Protein AF-A0A3M8FV20-F1 (afdb_monomer)

Structure (mmCIF, N/CA/C/O backbone):
data_AF-A0A3M8FV20-F1
#
_entry.id   AF-A0A3M8FV20-F1
#
loop_
_atom_site.group_PDB
_atom_site.id
_atom_site.type_symbol
_atom_site.label_atom_id
_atom_site.label_alt_id
_atom_site.label_comp_id
_atom_site.label_asym_id
_atom_site.label_entity_id
_atom_site.label_seq_id
_atom_site.pdbx_PDB_ins_code
_atom_site.Cartn_x
_atom_site.Cartn_y
_atom_site.Cartn_z
_atom_site.occupancy
_atom_site.B_iso_or_equiv
_atom_site.auth_seq_id
_atom_site.auth_comp_id
_atom_site.auth_asym_id
_atom_site.auth_atom_id
_atom_site.pdbx_PDB_model_num
ATOM 1 N N . MET A 1 1 ? 27.220 -17.275 63.909 1.00 46.03 1 MET A N 1
ATOM 2 C CA . MET A 1 1 ? 26.198 -17.567 62.880 1.00 46.03 1 MET A CA 1
ATOM 3 C C . MET A 1 1 ? 25.570 -16.251 62.463 1.00 46.03 1 MET A C 1
ATOM 5 O O . MET A 1 1 ? 24.712 -15.753 63.174 1.00 46.03 1 MET A O 1
ATOM 9 N N . ILE A 1 2 ? 26.050 -15.651 61.377 1.00 37.59 2 ILE A N 1
ATOM 10 C CA . ILE A 1 2 ? 25.480 -14.424 60.805 1.00 37.59 2 ILE A CA 1
ATOM 11 C C . ILE A 1 2 ? 24.769 -14.868 59.528 1.00 37.59 2 ILE A C 1
ATOM 13 O O . ILE A 1 2 ? 25.402 -15.447 58.649 1.00 37.59 2 ILE A O 1
ATOM 17 N N . ARG A 1 3 ? 23.441 -14.720 59.488 1.00 44.56 3 ARG A N 1
ATOM 18 C CA . ARG A 1 3 ? 22.614 -15.083 58.332 1.00 44.56 3 ARG A CA 1
ATOM 19 C C . ARG A 1 3 ? 22.605 -13.907 57.353 1.00 44.56 3 ARG A C 1
ATOM 21 O O . ARG A 1 3 ? 22.057 -12.861 57.682 1.00 44.56 3 ARG A O 1
ATOM 28 N N . SER A 1 4 ? 23.212 -14.085 56.181 1.00 46.28 4 SER A N 1
ATOM 29 C CA . SER A 1 4 ? 23.052 -13.170 55.047 1.00 46.28 4 SER A CA 1
ATOM 30 C C . SER A 1 4 ? 21.618 -13.228 54.535 1.00 46.28 4 SER A C 1
ATOM 32 O O . SER A 1 4 ? 21.108 -14.304 54.225 1.00 46.28 4 SER A O 1
ATOM 34 N N . VAL A 1 5 ? 20.981 -12.064 54.452 1.00 40.91 5 VAL A N 1
ATOM 35 C CA . VAL A 1 5 ? 19.704 -11.867 53.767 1.00 40.91 5 VAL A CA 1
ATOM 36 C C . VAL A 1 5 ? 20.032 -11.420 52.345 1.00 40.91 5 VAL A C 1
ATOM 38 O O . VAL A 1 5 ? 20.584 -10.339 52.153 1.00 40.91 5 VAL A O 1
ATOM 41 N N . SER A 1 6 ? 19.740 -12.267 51.3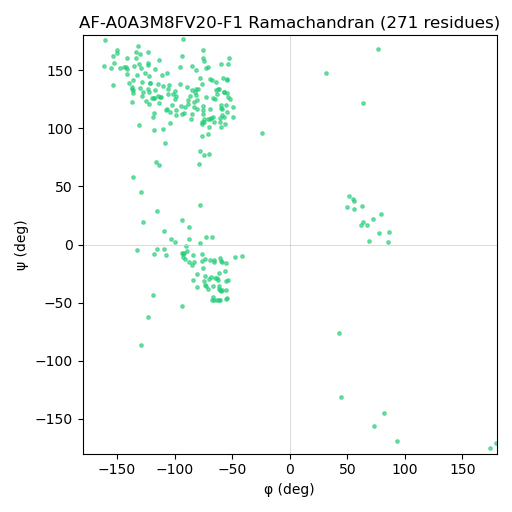61 1.00 45.56 6 SER A N 1
ATOM 42 C CA . SER A 1 6 ? 19.859 -11.918 49.945 1.00 45.56 6 SER A CA 1
ATOM 43 C C . SER A 1 6 ? 18.629 -11.123 49.511 1.00 45.56 6 SER A C 1
ATOM 45 O O . SER A 1 6 ? 17.512 -11.635 49.548 1.00 45.56 6 SER A O 1
ATOM 47 N N . LEU A 1 7 ? 18.849 -9.867 49.118 1.00 35.25 7 LEU A N 1
ATOM 48 C CA . LEU A 1 7 ? 17.864 -9.026 48.444 1.00 35.25 7 LEU A CA 1
ATOM 49 C C . LEU A 1 7 ? 17.639 -9.581 47.029 1.00 35.25 7 LEU A C 1
ATOM 51 O O . LEU A 1 7 ? 18.566 -9.617 46.222 1.00 35.25 7 LEU A O 1
ATOM 55 N N . LEU A 1 8 ? 16.418 -10.029 46.748 1.00 34.88 8 LEU A N 1
ATOM 56 C CA . LEU A 1 8 ? 15.978 -10.437 45.419 1.00 34.88 8 LEU A CA 1
ATOM 57 C C . LEU A 1 8 ? 15.504 -9.176 44.681 1.00 34.88 8 LEU A C 1
ATOM 59 O O . LEU A 1 8 ? 14.480 -8.599 45.040 1.00 34.88 8 LEU A O 1
ATOM 63 N N . ALA A 1 9 ? 16.281 -8.712 43.704 1.00 36.94 9 ALA A N 1
ATOM 64 C CA . ALA A 1 9 ? 15.877 -7.618 42.830 1.00 36.94 9 ALA A CA 1
ATOM 65 C C . ALA A 1 9 ? 14.856 -8.148 41.811 1.00 36.94 9 ALA A C 1
ATOM 67 O O . ALA A 1 9 ? 15.182 -9.014 40.999 1.00 36.94 9 ALA A O 1
ATOM 68 N N . LEU A 1 10 ? 13.621 -7.648 41.877 1.00 35.00 10 LEU A N 1
ATOM 69 C CA . LEU A 1 10 ? 12.620 -7.834 40.830 1.00 35.00 10 LEU A CA 1
ATOM 70 C C . LEU A 1 10 ? 13.056 -6.995 39.620 1.00 35.00 10 LEU A C 1
ATOM 72 O O . LEU A 1 10 ? 13.002 -5.767 39.665 1.00 35.00 10 LEU A O 1
ATOM 76 N N . ALA A 1 11 ? 13.517 -7.650 38.558 1.00 32.22 11 ALA A N 1
ATOM 77 C CA . ALA A 1 11 ? 13.680 -7.014 37.261 1.00 32.22 11 ALA A CA 1
ATOM 78 C C . ALA A 1 11 ? 12.287 -6.874 36.632 1.00 32.22 11 ALA A C 1
ATOM 80 O O . ALA A 1 11 ? 11.684 -7.863 36.223 1.00 32.22 11 ALA A O 1
ATOM 81 N N . MET A 1 12 ? 11.753 -5.653 36.614 1.00 32.25 12 MET A N 1
ATOM 82 C CA . MET A 1 12 ? 10.596 -5.322 35.791 1.00 32.25 12 MET A CA 1
ATOM 83 C C . MET A 1 12 ? 11.069 -5.231 34.339 1.00 32.25 12 MET A C 1
ATOM 85 O O . MET A 1 12 ? 11.787 -4.302 33.977 1.00 32.25 12 MET A O 1
ATOM 89 N N . CYS A 1 13 ? 10.696 -6.213 33.519 1.00 30.23 13 CYS A N 1
ATOM 90 C CA . CYS A 1 13 ? 10.743 -6.082 32.068 1.00 30.23 13 CYS A CA 1
ATOM 91 C C . CYS A 1 13 ? 9.629 -5.116 31.660 1.00 30.23 13 CYS A C 1
ATOM 93 O O . CYS A 1 13 ? 8.478 -5.517 31.525 1.00 30.23 13 CYS A O 1
ATOM 95 N N . ALA A 1 14 ? 9.965 -3.837 31.506 1.00 32.72 14 ALA A N 1
ATOM 96 C CA . ALA A 1 14 ? 9.164 -2.950 30.681 1.00 32.72 14 ALA A CA 1
ATOM 97 C C . ALA A 1 14 ? 9.344 -3.428 29.235 1.00 32.72 14 ALA A C 1
ATOM 99 O O . ALA A 1 14 ? 10.444 -3.326 28.689 1.00 32.72 14 ALA A O 1
ATOM 100 N N . GLY A 1 15 ? 8.302 -4.024 28.654 1.00 29.91 15 GLY A N 1
ATOM 101 C CA . GLY A 1 15 ? 8.229 -4.164 27.206 1.00 29.91 15 GLY A CA 1
ATOM 102 C C . GLY A 1 15 ? 8.272 -2.756 26.633 1.00 29.91 15 GLY A C 1
ATOM 103 O O . GLY A 1 15 ? 7.433 -1.927 26.980 1.00 29.91 15 GLY A O 1
ATOM 104 N N . ALA A 1 16 ? 9.300 -2.446 25.851 1.00 30.55 16 ALA A N 1
ATOM 105 C CA . ALA A 1 16 ? 9.282 -1.234 25.062 1.00 30.55 16 ALA A CA 1
ATOM 106 C C . ALA A 1 16 ? 8.156 -1.415 24.042 1.00 30.55 16 ALA A C 1
ATOM 108 O O . ALA A 1 16 ? 8.308 -2.192 23.104 1.00 30.55 16 ALA A O 1
ATOM 109 N N . ALA A 1 17 ? 7.026 -0.738 24.248 1.00 33.34 17 ALA A N 1
ATOM 110 C CA . ALA A 1 17 ? 6.187 -0.359 23.128 1.00 33.34 17 ALA A CA 1
ATOM 111 C C . ALA A 1 17 ? 7.085 0.525 22.259 1.00 33.34 17 ALA A C 1
ATOM 113 O O . ALA A 1 17 ? 7.407 1.655 22.637 1.00 33.34 17 ALA A O 1
ATOM 114 N N . SER A 1 18 ? 7.631 -0.038 21.183 1.00 31.06 18 SER A N 1
ATOM 115 C CA . SER A 1 18 ? 8.284 0.760 20.158 1.00 31.06 18 SER A CA 1
ATOM 116 C C . SER A 1 18 ? 7.220 1.722 19.661 1.00 31.06 18 SER A C 1
ATOM 118 O O . SER A 1 18 ? 6.238 1.276 19.075 1.00 31.06 18 SER A O 1
ATOM 120 N N . SER A 1 19 ? 7.365 3.019 19.946 1.00 31.89 19 SER A N 1
ATOM 121 C CA . SER A 1 19 ? 6.552 4.015 19.261 1.00 31.89 19 SER A CA 1
ATOM 122 C C . SER A 1 19 ? 6.830 3.814 17.780 1.00 31.89 19 SER A C 1
ATOM 124 O O . SER A 1 19 ? 7.968 4.026 17.351 1.00 31.89 19 SER A O 1
ATOM 126 N N . GLN A 1 20 ? 5.838 3.311 17.049 1.00 37.81 20 GLN A N 1
ATOM 127 C CA . GLN A 1 20 ? 5.916 3.144 15.610 1.00 37.81 20 GLN A CA 1
ATOM 128 C C . GLN A 1 20 ? 6.290 4.515 15.060 1.00 37.81 20 GLN A C 1
ATOM 130 O O . GLN A 1 20 ? 5.622 5.519 15.318 1.00 37.81 20 GLN A O 1
ATOM 135 N N . GLN A 1 21 ? 7.484 4.584 14.484 1.00 35.03 21 GLN A N 1
ATOM 136 C CA . GLN A 1 21 ? 8.036 5.823 13.982 1.00 35.03 21 GLN A CA 1
ATOM 137 C C . GLN A 1 21 ? 7.197 6.160 12.757 1.00 35.03 21 GLN A C 1
ATOM 139 O O . GLN A 1 21 ? 7.319 5.516 11.721 1.00 35.03 21 GLN A O 1
ATOM 144 N N . VAL A 1 22 ? 6.267 7.090 12.963 1.00 34.78 22 VAL A N 1
ATOM 145 C CA . VAL A 1 22 ? 5.332 7.616 11.974 1.00 34.78 22 VAL A CA 1
ATOM 146 C C . VAL A 1 22 ? 6.147 8.000 10.743 1.00 34.78 22 VAL A C 1
ATOM 148 O O . VAL A 1 22 ? 6.928 8.954 10.796 1.00 34.78 22 VAL A O 1
ATOM 151 N N . LEU A 1 23 ? 6.001 7.238 9.652 1.00 36.47 23 LEU A N 1
ATOM 152 C CA . LEU A 1 23 ? 6.362 7.734 8.327 1.00 36.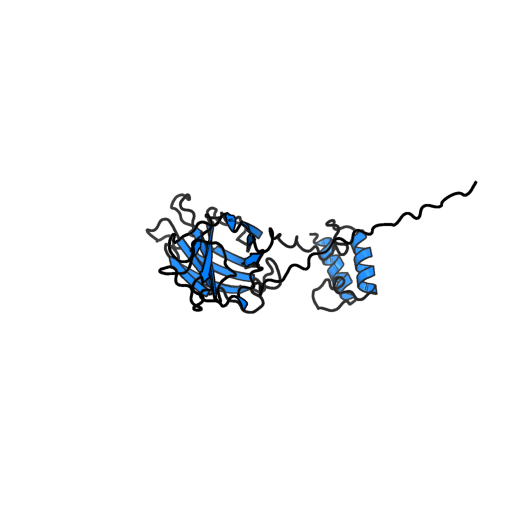47 23 LEU A CA 1
ATOM 153 C C . LEU A 1 23 ? 5.624 9.057 8.120 1.00 36.47 23 LEU A C 1
ATOM 155 O O . LEU A 1 23 ? 4.583 9.274 8.740 1.00 36.47 23 LEU A O 1
ATOM 159 N N . PRO A 1 24 ? 6.101 9.965 7.264 1.00 40.69 24 PRO A N 1
ATOM 160 C CA . PRO A 1 24 ? 5.391 11.190 6.975 1.00 40.69 24 PRO A CA 1
ATOM 161 C C . PRO A 1 24 ? 4.210 10.834 6.065 1.00 40.69 24 PRO A C 1
ATOM 163 O O . PRO A 1 24 ? 4.237 11.096 4.870 1.00 40.69 24 PRO A O 1
ATOM 166 N N . ALA A 1 25 ? 3.190 10.269 6.711 1.00 43.75 25 ALA A N 1
ATOM 167 C CA . ALA A 1 25 ? 1.837 9.985 6.290 1.00 43.75 25 ALA A CA 1
ATOM 168 C C . ALA A 1 25 ? 1.747 8.973 5.120 1.00 43.75 25 ALA A C 1
ATOM 170 O O . ALA A 1 25 ? 2.301 9.177 4.045 1.00 43.75 25 ALA A O 1
ATOM 171 N N . ASP A 1 26 ? 1.053 7.841 5.262 1.00 54.00 26 ASP A N 1
ATOM 172 C CA . ASP A 1 26 ? -0.416 7.770 5.385 1.00 54.00 26 ASP A CA 1
ATOM 173 C C . ASP A 1 26 ? -1.110 8.903 4.605 1.00 54.00 26 ASP A C 1
ATOM 175 O O . ASP A 1 26 ? -0.603 10.007 4.429 1.00 54.00 26 ASP A O 1
ATOM 179 N N . PHE A 1 27 ? -2.291 8.697 4.055 1.00 49.97 27 PHE A N 1
ATOM 180 C CA . PHE A 1 27 ? -2.903 9.723 3.196 1.00 49.97 27 PHE A CA 1
ATOM 181 C C . PHE A 1 27 ? -3.326 11.012 3.951 1.00 49.97 27 PHE A C 1
ATOM 183 O O . PHE A 1 27 ? -3.890 11.933 3.350 1.00 49.97 27 PHE A O 1
ATOM 190 N N . GLU A 1 28 ? -2.970 11.113 5.236 1.00 50.84 28 GLU A N 1
ATOM 191 C CA . GLU A 1 28 ? -3.366 12.105 6.234 1.00 50.84 28 GLU A CA 1
ATOM 192 C C . GLU A 1 28 ? -2.733 13.493 6.077 1.00 50.84 28 GLU A C 1
ATOM 194 O O . GLU A 1 28 ? -3.399 14.506 6.297 1.00 50.84 28 GLU A O 1
ATOM 199 N N . ASN A 1 29 ? -1.476 13.607 5.624 1.00 55.22 29 ASN A N 1
ATOM 200 C CA . ASN A 1 29 ? -0.807 14.919 5.499 1.00 55.22 29 ASN A CA 1
ATOM 201 C C . ASN A 1 29 ? -0.938 15.570 4.109 1.00 55.22 29 ASN A C 1
ATOM 203 O O . ASN A 1 29 ? -0.187 16.488 3.776 1.00 55.22 29 ASN A O 1
ATOM 207 N N . ASN A 1 30 ? -1.933 15.168 3.310 1.00 51.78 30 ASN A N 1
ATOM 208 C CA . ASN A 1 30 ? -2.140 15.598 1.916 1.00 51.78 30 ASN A CA 1
ATOM 209 C C . ASN A 1 30 ? -1.065 15.132 0.919 1.00 51.78 30 ASN A C 1
ATOM 211 O O . ASN A 1 30 ? -1.005 15.677 -0.190 1.00 51.78 30 ASN A O 1
ATOM 215 N N . THR A 1 31 ? -0.246 14.136 1.260 1.00 61.25 31 THR A N 1
ATOM 216 C CA . THR A 1 31 ? 0.578 13.449 0.260 1.00 61.25 31 THR A CA 1
ATOM 217 C C . THR A 1 31 ? -0.372 12.690 -0.664 1.00 61.25 31 THR A C 1
ATOM 219 O O . THR A 1 31 ? -1.071 11.766 -0.251 1.00 61.25 31 THR A O 1
ATOM 222 N N . LYS A 1 32 ? -0.492 13.152 -1.910 1.00 68.00 32 LYS A N 1
ATOM 223 C CA . LYS A 1 32 ? -1.397 12.564 -2.900 1.00 68.00 32 LYS A CA 1
ATOM 224 C C . LYS A 1 32 ? -0.605 11.639 -3.799 1.00 68.00 32 LYS A C 1
ATOM 226 O O . LYS A 1 32 ? 0.368 12.071 -4.404 1.00 68.00 32 LYS A O 1
ATOM 231 N N . LEU A 1 33 ? -1.069 10.400 -3.941 1.00 82.00 33 LEU A N 1
ATOM 232 C CA . LEU A 1 33 ? -0.635 9.563 -5.051 1.00 82.00 33 LEU A CA 1
ATOM 233 C C . LEU A 1 33 ? -1.220 10.132 -6.341 1.00 82.00 33 LEU A C 1
ATOM 235 O O . LEU A 1 33 ? -2.428 10.037 -6.594 1.00 82.00 33 LEU A O 1
ATOM 239 N N . ASP A 1 34 ? -0.364 10.727 -7.154 1.00 85.50 34 ASP A N 1
ATOM 240 C CA . ASP A 1 34 ? -0.755 11.249 -8.444 1.00 85.50 34 ASP A CA 1
ATOM 241 C C . ASP A 1 34 ? -1.009 10.118 -9.436 1.00 85.50 34 ASP A C 1
ATOM 243 O O . ASP A 1 34 ? -0.471 9.009 -9.370 1.00 85.50 34 ASP A O 1
ATOM 247 N N . ARG A 1 35 ? -1.884 10.415 -10.392 1.00 90.44 35 ARG A N 1
ATOM 248 C CA . ARG A 1 35 ? -2.160 9.527 -11.514 1.00 90.44 35 ARG A CA 1
ATOM 249 C C . ARG A 1 35 ? -0.994 9.613 -12.488 1.00 90.44 35 ARG A C 1
ATOM 251 O O . ARG A 1 35 ? -0.836 10.640 -13.144 1.00 90.44 35 ARG A O 1
ATOM 258 N N . LEU A 1 36 ? -0.235 8.532 -12.625 1.00 89.88 36 LEU A N 1
ATOM 259 C CA . LEU A 1 36 ? 0.939 8.515 -13.495 1.00 89.88 36 LEU A CA 1
ATOM 260 C C . LEU A 1 36 ? 0.588 7.998 -14.889 1.00 89.88 36 LEU A C 1
ATOM 262 O O . LEU A 1 36 ? 0.829 8.672 -15.889 1.00 89.88 36 LEU A O 1
ATOM 266 N N . PHE A 1 37 ? -0.036 6.822 -14.972 1.00 94.19 37 PHE A N 1
ATOM 267 C CA . PHE A 1 37 ? -0.376 6.220 -16.260 1.00 94.19 37 PHE A CA 1
ATOM 268 C C . PHE A 1 37 ? -1.574 5.273 -16.187 1.00 94.19 37 PHE A C 1
ATOM 270 O O . PHE A 1 37 ? -1.959 4.777 -15.132 1.00 94.19 37 PHE A O 1
ATOM 277 N N . ALA A 1 38 ? -2.148 5.001 -17.356 1.00 92.94 38 ALA A N 1
ATOM 278 C CA . ALA A 1 38 ? -2.983 3.835 -17.598 1.00 92.94 38 ALA A CA 1
ATOM 279 C C . ALA A 1 38 ? -2.657 3.281 -18.978 1.00 92.94 38 ALA A C 1
ATOM 281 O O . ALA A 1 38 ? -2.494 4.041 -19.938 1.00 92.94 38 ALA A O 1
ATOM 282 N N . PHE A 1 39 ? -2.583 1.962 -19.080 1.00 89.81 39 PHE A N 1
ATOM 283 C CA . PHE A 1 39 ? -2.313 1.276 -20.330 1.00 89.81 39 PHE A CA 1
ATOM 284 C C . PHE A 1 39 ? -3.156 0.003 -20.431 1.00 89.81 39 PHE A C 1
ATOM 286 O O . PHE A 1 39 ? -3.689 -0.519 -19.450 1.00 89.81 39 PHE A O 1
ATOM 293 N N . GLY A 1 40 ? -3.316 -0.496 -21.654 1.00 87.12 40 GLY A N 1
ATOM 294 C CA . GLY A 1 40 ? -4.098 -1.699 -21.885 1.00 87.12 40 GLY A CA 1
ATOM 295 C C . GLY A 1 40 ? -5.596 -1.434 -21.959 1.00 87.12 40 GLY A C 1
ATOM 296 O O . GLY A 1 40 ? -6.053 -0.414 -22.478 1.00 87.12 40 GLY A O 1
ATOM 297 N N . GLY A 1 41 ? -6.373 -2.387 -21.457 1.00 85.88 41 GLY A N 1
ATOM 298 C CA . GLY A 1 41 ? -7.829 -2.333 -21.413 1.00 85.88 41 GLY A CA 1
ATOM 299 C C . GLY A 1 41 ? -8.408 -1.461 -20.308 1.00 85.88 41 GLY A C 1
ATOM 300 O O . GLY A 1 41 ? -9.470 -1.790 -19.808 1.00 85.88 41 GLY A O 1
ATOM 301 N N . VAL A 1 42 ? -7.780 -0.354 -19.917 1.00 91.19 42 VAL A N 1
ATOM 302 C CA . VAL A 1 42 ? -8.361 0.584 -18.940 1.00 91.19 42 VAL A CA 1
ATOM 303 C C . VAL A 1 42 ? -9.171 1.653 -19.678 1.00 91.19 42 VAL A C 1
ATOM 305 O O . VAL A 1 42 ? -8.619 2.411 -20.472 1.00 91.19 42 VAL A O 1
ATOM 308 N N . THR A 1 43 ? -10.484 1.745 -19.435 1.00 92.12 43 THR A N 1
ATOM 309 C CA . THR A 1 43 ? -11.320 2.819 -20.013 1.00 92.12 43 THR A CA 1
ATOM 310 C C . THR A 1 43 ? -11.201 4.121 -19.238 1.00 92.12 43 THR A C 1
ATOM 312 O O . THR A 1 43 ? -11.250 5.203 -19.821 1.00 92.12 43 THR A O 1
ATOM 315 N N . SER A 1 44 ? -11.083 4.026 -17.916 1.00 93.25 44 SER A N 1
ATOM 316 C CA . SER A 1 44 ? -10.883 5.168 -17.030 1.00 93.25 44 SER A CA 1
ATOM 317 C C . SER A 1 44 ? -10.332 4.695 -15.697 1.00 93.25 44 SER A C 1
ATOM 319 O O . SER A 1 44 ? -10.636 3.588 -15.267 1.00 93.25 44 SER A O 1
ATOM 321 N N . PHE A 1 45 ? -9.603 5.563 -15.011 1.00 94.44 45 PHE A N 1
ATOM 322 C CA . PHE A 1 45 ? -9.311 5.383 -13.598 1.00 94.44 45 PHE A CA 1
ATOM 323 C C . PHE A 1 45 ? -9.354 6.732 -12.889 1.00 94.44 45 PHE A C 1
ATOM 325 O O . PHE A 1 45 ? -9.053 7.764 -13.503 1.00 94.44 45 PHE A O 1
ATOM 332 N N . GLN A 1 46 ? -9.790 6.731 -11.638 1.00 94.44 46 GLN A N 1
ATOM 333 C CA . GLN A 1 46 ? -9.949 7.918 -10.808 1.00 94.44 46 GLN A CA 1
ATOM 334 C C . GLN A 1 46 ? -9.386 7.646 -9.424 1.00 94.44 46 GLN A C 1
ATOM 336 O O . GLN A 1 46 ? -9.333 6.502 -8.981 1.00 94.44 46 GLN A O 1
ATOM 341 N N . THR A 1 47 ? -8.969 8.716 -8.761 1.00 91.81 47 THR A N 1
ATOM 342 C CA . THR A 1 47 ? -8.476 8.655 -7.396 1.00 91.81 47 THR A CA 1
ATOM 343 C C . THR A 1 47 ? -9.119 9.739 -6.548 1.00 91.81 47 THR A C 1
ATOM 345 O O . THR A 1 47 ? -9.429 10.826 -7.050 1.00 91.81 47 THR A O 1
ATOM 348 N N . ALA A 1 48 ? -9.347 9.442 -5.272 1.00 91.25 48 ALA A N 1
ATOM 349 C CA . ALA A 1 48 ? -9.909 10.381 -4.311 1.00 91.25 48 ALA A CA 1
ATOM 350 C C . ALA A 1 48 ? -9.501 10.013 -2.881 1.00 91.25 48 ALA A C 1
ATOM 352 O O . ALA A 1 48 ? -9.322 8.841 -2.569 1.00 91.25 48 ALA A O 1
ATOM 353 N N . HIS A 1 49 ? -9.427 11.005 -1.992 1.00 88.88 49 HIS A N 1
ATOM 354 C CA . HIS A 1 49 ? -9.413 10.722 -0.557 1.00 88.88 49 HIS A CA 1
ATOM 355 C C . HIS A 1 49 ? -10.768 10.149 -0.135 1.00 88.88 49 HIS A C 1
ATOM 357 O O . HIS A 1 49 ? -11.818 10.601 -0.603 1.00 88.88 49 HIS A O 1
ATOM 363 N N . SER A 1 50 ? -10.733 9.183 0.772 1.00 86.00 50 SER A N 1
ATOM 364 C CA . SER A 1 50 ? -11.888 8.487 1.310 1.00 86.00 50 SER A CA 1
ATOM 365 C C . SER A 1 50 ? -11.840 8.534 2.836 1.00 86.00 50 SER A C 1
ATOM 367 O O . SER A 1 50 ? -10.831 8.152 3.415 1.00 86.00 50 SER A O 1
ATOM 369 N N . PRO A 1 51 ? -12.935 8.906 3.522 1.00 82.12 51 PRO A N 1
ATOM 370 C CA . PRO A 1 51 ? -13.008 8.842 4.984 1.00 82.12 51 PRO A CA 1
ATOM 371 C C . PRO A 1 51 ? -13.131 7.400 5.505 1.00 82.12 51 PRO A C 1
ATOM 373 O O . PRO A 1 51 ? -13.430 7.180 6.674 1.00 82.12 51 PRO A O 1
ATOM 376 N N . ARG A 1 52 ? -13.029 6.400 4.623 1.00 82.56 52 ARG A N 1
ATOM 377 C CA . ARG A 1 52 ? -13.042 4.997 5.014 1.00 82.56 52 ARG A CA 1
ATOM 378 C C . ARG A 1 52 ? -11.714 4.664 5.677 1.00 82.56 52 ARG A C 1
ATOM 380 O O . ARG A 1 52 ? -10.681 4.840 5.045 1.00 82.56 52 ARG A O 1
ATOM 387 N N . LEU A 1 53 ? -11.780 4.108 6.875 1.00 80.75 53 LEU A N 1
ATOM 388 C CA . LEU A 1 53 ? -10.619 3.624 7.605 1.00 80.75 53 LEU A CA 1
ATOM 389 C C . LEU A 1 53 ? -10.237 2.233 7.078 1.00 80.75 53 LEU A C 1
ATOM 391 O O . LEU A 1 53 ? -11.097 1.350 6.977 1.00 80.75 53 LEU A O 1
ATOM 395 N N . VAL A 1 54 ? -8.986 2.080 6.650 1.00 82.94 54 VAL A N 1
ATOM 396 C CA . VAL A 1 54 ? -8.423 0.821 6.131 1.00 82.94 54 VAL A CA 1
ATOM 397 C C . VAL A 1 54 ? -7.262 0.378 7.007 1.00 82.94 54 VAL A C 1
ATOM 399 O O . VAL A 1 54 ? -7.189 -0.801 7.344 1.00 82.94 54 VAL A O 1
ATOM 402 N N . TYR A 1 55 ? -6.403 1.321 7.388 1.00 81.88 55 TYR A N 1
ATOM 403 C CA . TYR A 1 55 ? -5.355 1.138 8.376 1.00 81.88 55 TYR A CA 1
ATOM 404 C C . TYR A 1 55 ? -5.519 2.174 9.499 1.00 81.88 55 TYR A C 1
ATOM 406 O O . TYR A 1 55 ? -5.847 1.792 10.620 1.00 81.88 55 TYR A O 1
ATOM 414 N N . GLU A 1 56 ? -5.423 3.470 9.188 1.00 75.62 56 GLU A N 1
ATOM 415 C CA . GLU A 1 56 ? -5.589 4.578 10.145 1.00 75.62 56 GLU A CA 1
ATOM 416 C C . GLU A 1 56 ? -6.350 5.746 9.493 1.00 75.62 56 GLU A C 1
ATOM 418 O O . GLU A 1 56 ? -6.313 5.892 8.285 1.00 75.62 56 GLU A O 1
ATOM 423 N N . GLU A 1 57 ? -7.091 6.537 10.283 1.00 74.44 57 GLU A N 1
ATOM 424 C CA . GLU A 1 57 ? -7.782 7.795 9.907 1.00 74.44 57 GLU A CA 1
ATOM 425 C C . GLU A 1 57 ? -8.548 7.829 8.551 1.00 74.44 57 GLU A C 1
ATOM 427 O O . GLU A 1 57 ? -9.789 7.786 8.551 1.00 74.44 57 GLU A O 1
ATOM 432 N N . THR A 1 58 ? -7.864 7.936 7.405 1.00 78.50 58 THR A N 1
ATOM 433 C CA . THR A 1 58 ? -8.419 7.986 6.044 1.00 78.50 58 THR A CA 1
ATOM 434 C C . THR A 1 58 ? -7.693 7.055 5.066 1.00 78.50 58 THR A C 1
ATOM 436 O O . THR A 1 58 ? -6.558 6.654 5.245 1.00 78.50 58 THR A O 1
ATOM 439 N N . SER A 1 59 ? -8.349 6.724 3.954 1.00 88.44 59 SER A N 1
ATOM 440 C CA . SER A 1 59 ? -7.745 5.920 2.885 1.00 88.44 59 SER A CA 1
ATOM 441 C C . SER A 1 59 ? -7.780 6.633 1.543 1.00 88.44 59 SER A C 1
ATOM 443 O O . SER A 1 59 ? -8.524 7.592 1.312 1.00 88.44 59 SER A O 1
ATOM 445 N N . TYR A 1 60 ? -7.005 6.118 0.599 1.00 90.75 60 TYR A N 1
ATOM 446 C CA . TYR A 1 60 ? -7.023 6.545 -0.788 1.00 90.75 60 TYR A CA 1
ATOM 447 C C . TYR A 1 60 ? -7.853 5.597 -1.640 1.00 90.75 60 TYR A C 1
ATOM 449 O O . TYR A 1 60 ? -7.518 4.428 -1.822 1.00 90.75 60 TYR A O 1
ATOM 457 N N . GLN A 1 61 ? -8.950 6.103 -2.188 1.00 94.25 61 GLN A N 1
ATOM 458 C CA . GLN A 1 61 ? -9.796 5.356 -3.103 1.00 94.25 61 GLN A CA 1
ATOM 459 C C . GLN A 1 61 ? -9.211 5.397 -4.517 1.00 94.25 61 GLN A C 1
ATOM 461 O O . GLN A 1 61 ? -8.959 6.472 -5.063 1.00 94.25 61 GLN A O 1
ATOM 466 N N . LEU A 1 62 ? -9.063 4.222 -5.127 1.00 95.81 62 LEU A N 1
ATOM 467 C CA . LEU A 1 62 ? -8.714 4.022 -6.530 1.00 95.81 62 LEU A CA 1
ATOM 468 C C . LEU A 1 62 ? -9.862 3.295 -7.234 1.00 95.81 62 LEU A C 1
ATOM 470 O O . LEU A 1 62 ? -10.107 2.115 -6.990 1.00 95.81 62 LEU A O 1
ATOM 474 N N . ASP A 1 63 ? -10.525 3.987 -8.156 1.00 96.25 63 ASP A N 1
ATOM 475 C CA . ASP A 1 63 ? -11.539 3.404 -9.031 1.00 96.25 63 ASP A CA 1
ATOM 476 C C . ASP A 1 63 ? -10.933 3.100 -10.399 1.00 96.25 63 ASP A C 1
ATOM 478 O O . ASP A 1 63 ? -10.416 3.997 -11.067 1.00 96.25 63 ASP A O 1
ATOM 482 N N . ILE A 1 64 ? -11.039 1.854 -10.856 1.00 95.44 64 ILE A N 1
ATOM 483 C CA . ILE A 1 64 ? -10.538 1.397 -12.153 1.00 95.44 64 ILE A CA 1
ATOM 484 C C . ILE A 1 64 ? -11.703 0.823 -12.949 1.00 95.44 64 ILE A C 1
ATOM 486 O O . ILE A 1 64 ? -12.335 -0.150 -12.545 1.00 95.44 64 ILE A O 1
ATOM 490 N N . ALA A 1 65 ? -11.974 1.396 -14.116 1.00 93.50 65 ALA A N 1
ATOM 491 C CA . ALA A 1 65 ? -12.905 0.832 -15.079 1.00 93.50 65 ALA A CA 1
ATOM 492 C C . ALA A 1 65 ? -12.121 0.152 -16.201 1.00 93.50 65 ALA A C 1
ATOM 494 O O . ALA A 1 65 ? -11.346 0.795 -16.918 1.00 93.50 65 ALA A O 1
ATOM 495 N N . PHE A 1 66 ? -12.353 -1.147 -16.362 1.00 88.75 66 PHE A N 1
ATOM 496 C CA . PHE A 1 66 ? -11.756 -1.944 -17.421 1.00 88.75 66 PHE A CA 1
ATOM 497 C C . PHE A 1 66 ? -12.691 -2.070 -18.633 1.00 88.75 66 PHE A C 1
ATOM 499 O O . PHE A 1 66 ? -13.916 -2.012 -18.531 1.00 88.75 66 PHE A O 1
ATOM 506 N N . SER A 1 67 ? -12.093 -2.260 -19.802 1.00 84.62 67 SER A N 1
ATOM 507 C CA . SER A 1 67 ? -12.733 -2.443 -21.095 1.00 84.62 67 SER A CA 1
ATOM 508 C C . SER A 1 67 ? -12.763 -3.917 -21.449 1.00 84.62 67 SER A C 1
ATOM 510 O O . SER A 1 67 ? -11.735 -4.588 -21.471 1.00 84.62 67 SER A O 1
ATOM 512 N N . SER A 1 68 ? -13.925 -4.406 -21.867 1.00 78.75 68 SER A N 1
ATOM 513 C CA . SER A 1 68 ? -14.025 -5.703 -22.540 1.00 78.75 68 SER A CA 1
ATOM 514 C C . SER A 1 68 ? -13.563 -5.667 -24.003 1.00 78.75 68 SER A C 1
ATOM 516 O O . SER A 1 68 ? -13.473 -6.717 -24.633 1.00 78.75 68 SER A O 1
ATOM 518 N N . ALA A 1 69 ? -13.287 -4.479 -24.558 1.00 75.44 69 ALA A N 1
ATOM 519 C CA . ALA A 1 69 ? -13.029 -4.272 -25.983 1.00 75.44 69 ALA A CA 1
ATOM 520 C C . ALA A 1 69 ? -11.542 -4.089 -26.346 1.00 75.44 69 ALA A C 1
ATOM 522 O O . ALA A 1 69 ? -11.237 -3.800 -27.504 1.00 75.44 69 ALA A O 1
ATOM 523 N N . SER A 1 70 ? -10.607 -4.218 -25.398 1.00 72.38 70 SER A N 1
ATOM 524 C CA . SER A 1 70 ? -9.181 -4.089 -25.712 1.00 72.38 70 SER A CA 1
ATOM 525 C C . SER A 1 70 ? -8.639 -5.335 -26.403 1.00 72.38 70 SER A C 1
ATOM 527 O O . SER A 1 70 ? -8.890 -6.457 -25.979 1.00 72.38 70 SER A O 1
ATOM 529 N N . SER A 1 71 ? -7.813 -5.138 -27.431 1.00 79.25 71 SER A N 1
ATOM 530 C CA . SER A 1 71 ? -7.037 -6.219 -28.055 1.00 79.25 71 SER A CA 1
ATOM 531 C C . SER A 1 71 ? -5.795 -6.621 -27.246 1.00 79.25 71 SER A C 1
ATOM 533 O O . SER A 1 71 ? -5.010 -7.444 -27.709 1.00 79.25 71 SER A O 1
ATOM 535 N N . LEU A 1 72 ? -5.568 -5.986 -26.094 1.00 78.88 72 LEU A N 1
ATOM 536 C CA . LEU A 1 72 ? -4.441 -6.247 -25.204 1.00 78.88 72 LEU A CA 1
ATOM 537 C C . LEU A 1 72 ? -4.868 -7.233 -24.114 1.00 78.88 72 LEU A C 1
ATOM 539 O O . LEU A 1 72 ? -5.958 -7.107 -23.560 1.00 78.88 72 LEU A O 1
ATOM 543 N N . ASN A 1 73 ? -3.986 -8.189 -23.819 1.00 80.56 73 ASN A N 1
ATOM 544 C CA . ASN A 1 73 ? -4.200 -9.259 -22.835 1.00 80.56 73 ASN A CA 1
ATOM 545 C C . ASN A 1 73 ? -3.789 -8.847 -21.412 1.00 80.56 73 ASN A C 1
ATOM 547 O O . ASN A 1 73 ? -3.552 -9.70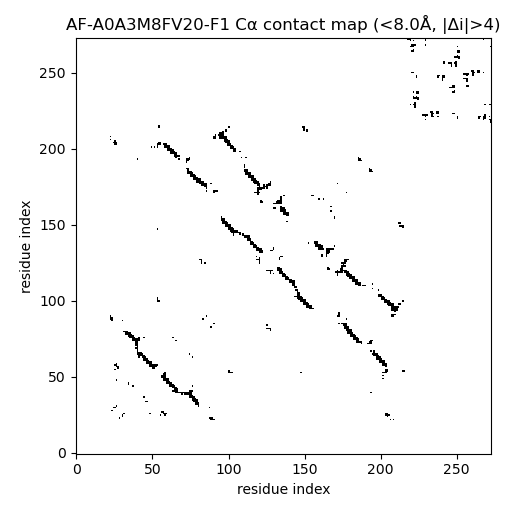7 -20.575 1.00 80.56 73 ASN A O 1
ATOM 551 N N . PHE A 1 74 ? -3.601 -7.554 -21.165 1.00 82.69 74 PHE A N 1
ATOM 552 C CA . PHE A 1 74 ? -3.347 -7.019 -19.838 1.00 82.69 74 PHE A CA 1
ATOM 553 C C . PHE A 1 74 ? -3.829 -5.571 -19.769 1.00 82.69 74 PHE A C 1
ATOM 555 O O . PHE A 1 74 ? -3.958 -4.883 -20.790 1.00 82.69 74 PHE A O 1
ATOM 562 N N . SER A 1 75 ? -4.116 -5.125 -18.556 1.00 89.31 75 SER A N 1
ATOM 563 C CA . SER A 1 75 ? -4.515 -3.762 -18.228 1.00 89.31 75 SER A CA 1
ATOM 564 C C . SER A 1 75 ? -3.774 -3.346 -16.975 1.00 89.31 75 SER A C 1
ATOM 566 O O . SER A 1 75 ? -3.710 -4.139 -16.039 1.00 89.31 75 SER A O 1
ATOM 568 N N . ASN A 1 76 ? -3.232 -2.134 -16.948 1.00 92.69 76 ASN A N 1
ATOM 569 C CA . ASN A 1 76 ? -2.591 -1.618 -15.751 1.00 92.69 76 ASN A CA 1
ATOM 570 C C . ASN A 1 76 ? -2.847 -0.124 -15.549 1.00 92.69 76 ASN A C 1
ATOM 572 O O . ASN A 1 76 ? -3.100 0.636 -16.490 1.00 92.69 76 ASN A O 1
ATOM 576 N N . VAL A 1 77 ? -2.801 0.278 -14.288 1.00 95.88 77 VAL A N 1
ATOM 577 C CA . VAL A 1 77 ? -2.820 1.673 -13.857 1.00 95.88 77 VAL A CA 1
ATOM 578 C C . VAL A 1 77 ? -1.652 1.897 -12.914 1.00 95.88 77 VAL A C 1
ATOM 580 O O . VAL A 1 77 ? -1.354 1.036 -12.091 1.00 95.88 77 VAL A O 1
ATOM 583 N N . GLY A 1 78 ? -0.999 3.043 -13.057 1.00 95.69 78 GLY A N 1
ATOM 584 C CA . GLY A 1 78 ? 0.091 3.479 -12.198 1.00 95.69 78 GLY A CA 1
ATOM 585 C C . GLY A 1 78 ? -0.329 4.691 -11.387 1.00 95.69 78 GLY A C 1
ATOM 586 O O . GLY A 1 78 ? -0.783 5.696 -11.950 1.00 95.69 78 GLY A O 1
ATOM 5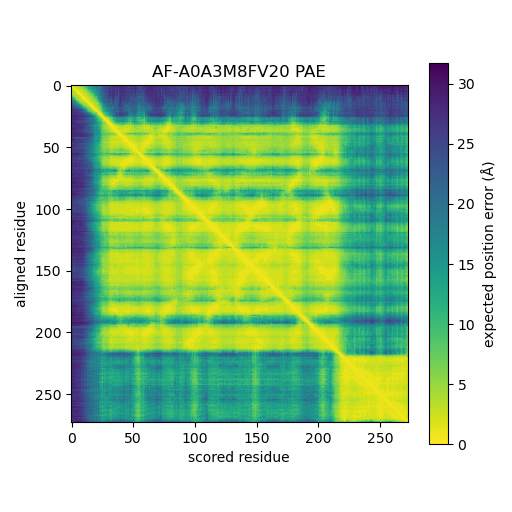87 N N . LEU A 1 79 ? -0.157 4.591 -10.076 1.00 94.06 79 LEU A N 1
ATOM 588 C CA . LEU A 1 79 ? -0.265 5.692 -9.129 1.00 94.06 79 LEU A CA 1
ATOM 589 C C . LEU A 1 79 ? 1.083 5.904 -8.463 1.00 94.06 79 LEU A C 1
ATOM 591 O O . LEU A 1 79 ? 1.824 4.944 -8.293 1.00 94.06 79 LEU A O 1
ATOM 595 N N . GLY A 1 80 ? 1.405 7.118 -8.051 1.00 89.81 80 GLY A N 1
ATOM 596 C CA . GLY A 1 80 ? 2.684 7.320 -7.397 1.00 89.81 80 GLY A CA 1
ATOM 597 C C . GLY A 1 80 ? 3.013 8.761 -7.107 1.00 89.81 80 GLY A C 1
ATOM 598 O O . GLY A 1 80 ? 2.227 9.672 -7.352 1.00 89.81 80 GLY A O 1
ATOM 599 N N . VAL A 1 81 ? 4.219 8.931 -6.608 1.00 87.69 81 VAL A N 1
ATOM 600 C CA . VAL A 1 81 ? 4.873 10.209 -6.376 1.00 87.69 81 VAL A CA 1
ATOM 601 C C . VAL A 1 81 ? 6.260 10.110 -6.996 1.00 87.69 81 VAL A C 1
ATOM 603 O O . VAL A 1 81 ? 6.931 9.086 -6.872 1.00 87.69 81 VAL A O 1
ATOM 606 N N . LEU A 1 82 ? 6.651 11.147 -7.724 1.00 85.25 82 LEU A N 1
ATOM 607 C CA . LEU A 1 82 ? 7.950 11.257 -8.384 1.00 85.25 82 LEU A CA 1
ATOM 608 C C . LEU A 1 82 ? 8.625 12.535 -7.893 1.00 85.25 82 LEU A C 1
ATOM 610 O O . LEU A 1 82 ? 7.925 13.460 -7.468 1.00 85.25 82 LEU A O 1
ATOM 614 N N . ASP A 1 83 ? 9.956 12.570 -7.936 1.00 83.81 83 ASP A N 1
ATOM 615 C CA . ASP A 1 83 ? 10.777 13.741 -7.592 1.00 83.81 83 ASP A CA 1
ATOM 616 C C . ASP A 1 83 ? 10.404 14.363 -6.234 1.00 83.81 83 ASP A C 1
ATOM 618 O O . ASP A 1 83 ? 10.429 15.581 -6.032 1.00 83.81 83 ASP A O 1
ATOM 622 N N . THR A 1 84 ? 9.958 13.527 -5.293 1.00 79.81 84 THR A N 1
ATOM 623 C CA . THR A 1 84 ? 9.508 13.998 -3.987 1.00 79.81 84 THR A CA 1
ATOM 624 C C . THR A 1 84 ? 10.710 14.046 -3.075 1.00 79.81 84 THR A C 1
ATOM 626 O O . THR A 1 84 ? 11.388 13.040 -2.898 1.00 79.81 84 THR A O 1
ATOM 629 N N . GLY A 1 85 ? 10.977 15.214 -2.489 1.00 74.94 85 GLY A N 1
ATOM 630 C CA . GLY A 1 85 ? 12.109 15.355 -1.583 1.00 74.94 85 GLY A CA 1
ATOM 631 C C . GLY A 1 85 ? 12.051 14.322 -0.452 1.00 74.94 85 GLY A C 1
ATOM 632 O O . GLY A 1 85 ? 10.963 14.078 0.069 1.00 74.94 85 GLY A O 1
ATOM 633 N N . ILE A 1 86 ? 13.188 13.771 -0.014 1.00 65.25 86 ILE A N 1
ATOM 634 C CA . ILE A 1 86 ? 13.254 12.759 1.064 1.00 65.25 86 ILE A CA 1
ATOM 635 C C . ILE A 1 86 ? 12.601 13.256 2.363 1.00 65.25 86 ILE A C 1
ATOM 637 O O . ILE A 1 86 ? 12.086 12.484 3.153 1.00 65.25 86 ILE A O 1
ATOM 641 N N . SER A 1 87 ? 12.470 14.560 2.605 1.00 60.12 87 SER A N 1
ATOM 642 C CA . SER A 1 87 ? 11.654 15.018 3.744 1.00 60.12 87 SER A CA 1
ATOM 643 C C . SER A 1 87 ? 10.167 14.616 3.658 1.00 60.12 87 SER A C 1
ATOM 645 O O . SER A 1 87 ? 9.500 14.568 4.687 1.00 60.12 87 SER A O 1
ATOM 647 N N . GLY A 1 88 ? 9.649 14.373 2.449 1.00 59.91 88 GLY A N 1
ATOM 648 C CA . GLY A 1 88 ? 8.326 13.800 2.166 1.00 59.91 88 GLY A CA 1
ATOM 649 C C . GLY A 1 88 ? 8.323 12.270 2.041 1.00 59.91 88 GLY A C 1
ATOM 650 O O . GLY A 1 88 ? 7.259 11.671 2.096 1.00 59.91 88 GLY A O 1
ATOM 651 N N . PHE A 1 89 ? 9.502 11.654 1.940 1.00 60.56 89 PHE A N 1
ATOM 652 C CA . PHE A 1 89 ? 9.778 10.223 2.082 1.00 60.56 89 PHE A CA 1
ATOM 653 C C . PHE A 1 89 ? 10.693 10.052 3.301 1.00 60.56 89 PHE A C 1
ATOM 655 O O . PHE A 1 89 ? 11.888 9.840 3.133 1.00 60.56 89 PHE A O 1
ATOM 662 N N . GLN A 1 90 ? 10.206 10.245 4.537 1.00 59.53 90 GLN A N 1
ATOM 663 C CA . GLN A 1 90 ? 11.053 10.054 5.734 1.00 59.53 90 GLN A CA 1
ATOM 664 C C . GLN A 1 90 ? 11.338 8.564 5.893 1.00 59.53 90 GLN A C 1
ATOM 666 O O . GLN A 1 90 ? 10.722 7.864 6.688 1.00 59.53 90 GLN A O 1
ATOM 671 N N . LEU A 1 91 ? 12.267 8.094 5.082 1.00 70.12 91 LEU A N 1
ATOM 672 C CA . LEU A 1 91 ? 12.775 6.752 5.078 1.00 70.12 91 LEU A CA 1
ATOM 673 C C . LEU A 1 91 ? 13.689 6.650 6.284 1.00 70.12 91 LEU A C 1
ATOM 675 O O . LEU A 1 91 ? 14.663 7.398 6.421 1.00 70.12 91 LEU A O 1
ATOM 679 N N . ASP A 1 92 ? 13.348 5.751 7.200 1.00 75.56 92 ASP A N 1
ATOM 680 C CA . ASP A 1 92 ? 14.301 5.390 8.230 1.00 75.56 92 ASP A CA 1
ATOM 681 C C . ASP A 1 92 ? 15.521 4.766 7.548 1.00 75.56 92 ASP A C 1
ATOM 683 O O . ASP A 1 92 ? 15.389 3.888 6.699 1.00 75.56 92 ASP A O 1
ATOM 687 N N . SER A 1 93 ? 16.718 5.192 7.942 1.00 77.25 93 SER A N 1
ATOM 688 C CA . SER A 1 93 ? 17.981 4.628 7.448 1.00 77.25 93 SER A CA 1
ATOM 689 C C . SER A 1 93 ? 18.108 3.106 7.631 1.00 77.25 93 SER A C 1
ATOM 691 O O . SER A 1 93 ? 18.990 2.495 7.036 1.00 77.25 93 SER A O 1
ATOM 693 N N . ASN A 1 94 ? 17.267 2.495 8.476 1.00 85.38 94 ASN A N 1
ATOM 694 C CA . ASN A 1 94 ? 17.223 1.051 8.709 1.00 85.38 94 ASN A CA 1
ATOM 695 C C . ASN A 1 94 ? 15.967 0.381 8.135 1.00 85.38 94 ASN A C 1
ATOM 697 O O . ASN A 1 94 ? 15.682 -0.759 8.501 1.00 85.38 94 ASN A O 1
ATOM 701 N N . ALA A 1 95 ? 15.187 1.081 7.311 1.00 88.12 95 ALA A N 1
ATOM 702 C CA . ALA A 1 95 ? 14.006 0.503 6.694 1.00 88.12 95 ALA A CA 1
ATOM 703 C C . ALA A 1 95 ? 14.405 -0.684 5.800 1.00 88.12 95 ALA A C 1
ATOM 705 O O . ALA A 1 95 ? 15.368 -0.609 5.037 1.00 88.12 95 ALA A O 1
ATOM 706 N N . ASP A 1 96 ? 13.684 -1.795 5.922 1.00 92.75 96 ASP A N 1
ATOM 707 C CA . ASP A 1 96 ? 14.001 -3.071 5.272 1.00 92.75 96 ASP A CA 1
ATOM 708 C C . ASP A 1 96 ? 12.790 -3.713 4.577 1.00 92.75 96 ASP A C 1
ATOM 710 O O . ASP A 1 96 ? 12.937 -4.720 3.874 1.00 92.75 96 ASP A O 1
ATOM 714 N N . VAL A 1 97 ? 11.605 -3.113 4.715 1.00 93.62 97 VAL A N 1
ATOM 715 C CA . VAL A 1 97 ? 10.342 -3.610 4.162 1.00 93.62 97 VAL A CA 1
ATOM 716 C C . VAL A 1 97 ? 9.558 -2.465 3.529 1.00 93.62 97 VAL A C 1
ATOM 718 O O . VAL A 1 97 ? 9.307 -1.452 4.167 1.00 93.62 97 VAL A O 1
ATOM 721 N N . PHE A 1 98 ? 9.097 -2.641 2.295 1.00 93.75 98 PHE A N 1
ATOM 722 C CA . PHE A 1 98 ? 7.968 -1.875 1.775 1.00 93.75 98 PHE A CA 1
ATOM 723 C C . PHE A 1 98 ? 6.664 -2.486 2.299 1.00 93.75 98 PHE A C 1
ATOM 725 O O . PHE A 1 98 ? 6.494 -3.702 2.228 1.00 93.75 98 PHE A O 1
ATOM 732 N N . SER A 1 99 ? 5.737 -1.672 2.795 1.00 94.06 99 SER A N 1
ATOM 733 C CA . SER A 1 99 ? 4.408 -2.127 3.197 1.0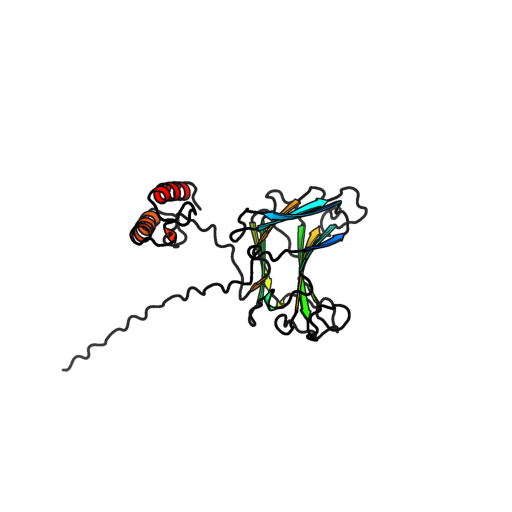0 94.06 99 SER A CA 1
ATOM 734 C C . SER A 1 99 ? 3.310 -1.282 2.573 1.00 94.06 99 SER A C 1
ATOM 736 O O . SER A 1 99 ? 3.518 -0.117 2.244 1.00 94.06 99 SER A O 1
ATOM 738 N N . ILE A 1 100 ? 2.151 -1.905 2.378 1.00 94.44 100 ILE A N 1
ATOM 739 C CA . ILE A 1 100 ? 0.923 -1.287 1.883 1.00 94.44 100 ILE A CA 1
ATOM 740 C C . ILE A 1 100 ? -0.275 -2.080 2.388 1.00 94.44 100 ILE A C 1
ATOM 742 O O . ILE A 1 100 ? -0.293 -3.313 2.321 1.00 94.44 100 ILE A O 1
ATOM 746 N N . THR A 1 101 ? -1.307 -1.371 2.828 1.00 94.06 101 THR A N 1
ATOM 747 C CA . THR A 1 101 ? -2.601 -1.960 3.162 1.00 94.06 101 THR A CA 1
ATOM 748 C C . THR A 1 101 ? -3.577 -1.709 2.025 1.00 94.06 101 THR A C 1
ATOM 750 O O . THR A 1 101 ? -3.733 -0.586 1.544 1.00 94.06 101 THR A O 1
ATOM 753 N N . VAL A 1 102 ? -4.239 -2.767 1.563 1.00 95.56 102 VAL A N 1
ATOM 754 C CA . VAL A 1 102 ? -5.237 -2.686 0.496 1.00 95.56 102 VAL A CA 1
ATOM 755 C C . VAL A 1 102 ? -6.513 -3.363 0.955 1.00 95.56 102 VAL A C 1
ATOM 757 O O . VAL A 1 102 ? -6.514 -4.525 1.357 1.00 95.56 102 VAL A O 1
ATOM 760 N N . LEU A 1 103 ? -7.616 -2.639 0.826 1.00 95.19 103 LEU A N 1
ATOM 761 C CA . LEU A 1 103 ? -8.959 -3.172 0.926 1.00 95.19 103 LEU A CA 1
ATOM 762 C C . LEU A 1 103 ? -9.566 -3.281 -0.473 1.00 95.19 103 LEU A C 1
ATOM 764 O O . LEU A 1 103 ? -9.973 -2.286 -1.083 1.00 95.19 103 LEU A O 1
ATOM 768 N N . ALA A 1 104 ? -9.624 -4.512 -0.969 1.00 96.75 104 ALA A N 1
ATOM 769 C CA . ALA A 1 104 ? -10.237 -4.866 -2.238 1.00 96.75 104 ALA A CA 1
ATOM 770 C C . ALA A 1 104 ? -11.709 -5.302 -2.060 1.00 96.75 104 ALA A C 1
ATOM 772 O O . ALA A 1 104 ? -12.135 -5.649 -0.952 1.00 96.75 104 ALA A O 1
ATOM 773 N N . PRO A 1 105 ? -12.518 -5.320 -3.138 1.00 95.00 105 PRO A N 1
ATOM 774 C CA . PRO A 1 105 ? -13.870 -5.868 -3.093 1.00 95.00 105 PRO A CA 1
ATOM 775 C C . PRO A 1 105 ? -13.863 -7.334 -2.641 1.00 95.00 105 PRO A C 1
ATOM 777 O O . PRO A 1 105 ? -12.982 -8.100 -3.021 1.00 95.00 105 PRO A O 1
ATOM 780 N N . ALA A 1 106 ? -14.868 -7.740 -1.862 1.00 91.94 106 ALA A N 1
ATOM 781 C CA . ALA A 1 106 ? -14.996 -9.117 -1.364 1.00 91.94 106 ALA A CA 1
ATOM 782 C C . ALA A 1 106 ? -15.237 -10.158 -2.478 1.00 91.94 106 ALA A C 1
ATOM 784 O O . ALA A 1 106 ? -15.174 -11.356 -2.242 1.00 91.94 106 ALA A O 1
ATOM 785 N N . ASP A 1 107 ? -15.569 -9.704 -3.682 1.00 89.31 107 ASP A N 1
ATOM 786 C CA . ASP A 1 107 ? -15.765 -10.508 -4.883 1.00 89.31 107 ASP A CA 1
ATOM 787 C C . ASP A 1 107 ? -14.727 -10.171 -5.961 1.00 89.31 107 ASP A C 1
ATOM 789 O O . ASP A 1 107 ? -15.009 -10.306 -7.156 1.00 89.31 107 ASP A O 1
ATOM 793 N N . LEU A 1 108 ? -13.532 -9.723 -5.543 1.00 90.94 108 LEU A N 1
ATOM 794 C CA . LEU A 1 108 ? -12.439 -9.390 -6.448 1.00 90.94 108 LEU A CA 1
ATOM 795 C C . LEU A 1 108 ? -12.221 -10.547 -7.439 1.00 90.94 108 LEU A C 1
ATOM 797 O O . LEU A 1 108 ? -11.888 -11.666 -7.033 1.00 90.94 108 LEU A O 1
ATOM 801 N N . PRO A 1 109 ? -12.382 -10.305 -8.752 1.00 84.44 109 PRO A N 1
ATOM 802 C CA . PRO A 1 109 ? -11.989 -11.282 -9.748 1.00 84.44 109 PRO A CA 1
ATOM 803 C C . PRO A 1 109 ? -10.493 -11.539 -9.570 1.00 84.44 109 PRO A C 1
ATOM 805 O O . PRO A 1 109 ? -9.701 -10.601 -9.647 1.00 84.44 109 PRO A O 1
ATOM 808 N N . GLY A 1 110 ? -10.112 -12.787 -9.288 1.00 85.69 110 GLY A N 1
ATOM 809 C CA . GLY A 1 110 ? -8.713 -13.134 -9.051 1.00 85.69 110 GLY A CA 1
ATOM 810 C C . GLY A 1 110 ? -7.793 -12.671 -10.185 1.00 85.69 110 GLY A C 1
ATOM 811 O O . GLY A 1 110 ? -8.236 -12.427 -11.307 1.00 85.69 110 GLY A O 1
ATOM 812 N N . GLY A 1 111 ? -6.497 -12.581 -9.888 1.00 87.81 111 GLY A N 1
ATOM 813 C CA . GLY A 1 111 ? -5.485 -12.141 -10.844 1.00 87.81 111 GLY A CA 1
ATOM 814 C C . GLY A 1 111 ? -5.417 -10.625 -11.021 1.00 87.81 111 GLY A C 1
ATOM 815 O O . GLY A 1 111 ? -4.987 -10.175 -12.072 1.00 87.81 111 GLY A O 1
ATOM 816 N N . LEU A 1 112 ? -5.815 -9.832 -10.027 1.00 94.31 112 LEU A N 1
ATOM 817 C CA . LEU A 1 112 ? -5.249 -8.494 -9.866 1.00 94.31 112 LEU A CA 1
ATOM 818 C C . LEU A 1 112 ? -3.899 -8.635 -9.151 1.00 94.31 112 LEU A C 1
ATOM 820 O O . LEU A 1 112 ? -3.792 -9.370 -8.171 1.00 94.31 112 LEU A O 1
ATOM 824 N N . GLU A 1 113 ? -2.877 -7.955 -9.647 1.00 96.19 113 GLU A N 1
ATOM 825 C CA . GLU A 1 113 ? -1.524 -7.960 -9.099 1.00 96.19 113 GLU A CA 1
ATOM 826 C C . GLU A 1 113 ? -1.070 -6.523 -8.822 1.00 96.19 113 GLU A C 1
ATOM 828 O O . GLU A 1 113 ? -1.436 -5.598 -9.551 1.00 96.19 113 GLU A O 1
ATOM 833 N N . LEU A 1 114 ? -0.254 -6.351 -7.788 1.00 97.44 114 LEU A N 1
ATOM 834 C CA . LEU A 1 114 ? 0.477 -5.132 -7.474 1.00 97.44 114 LEU A CA 1
ATOM 835 C C . LEU A 1 114 ? 1.954 -5.321 -7.828 1.00 97.44 114 LEU A C 1
ATOM 837 O O . LEU A 1 114 ? 2.558 -6.326 -7.465 1.00 97.44 114 LEU A O 1
ATOM 841 N N . ILE A 1 115 ? 2.534 -4.336 -8.502 1.00 97.81 115 ILE A N 1
ATOM 842 C CA . ILE A 1 115 ? 3.982 -4.170 -8.638 1.00 97.81 115 ILE A CA 1
ATOM 843 C C . ILE A 1 115 ? 4.350 -2.854 -7.967 1.00 97.81 115 ILE A C 1
ATOM 845 O O . ILE A 1 115 ? 3.705 -1.829 -8.212 1.00 97.81 115 ILE A O 1
ATOM 849 N N . VAL A 1 116 ? 5.386 -2.892 -7.140 1.00 97.31 116 VAL A N 1
ATOM 850 C CA . VAL A 1 116 ? 5.933 -1.724 -6.457 1.00 97.31 116 VAL A CA 1
ATOM 851 C C . VAL A 1 116 ? 7.243 -1.355 -7.131 1.00 97.31 116 VAL A C 1
ATOM 853 O O . VAL A 1 116 ? 8.111 -2.208 -7.313 1.00 97.31 116 VAL A O 1
ATOM 856 N N . THR A 1 117 ? 7.385 -0.086 -7.487 1.00 96.88 117 THR A N 1
ATOM 857 C CA . THR A 1 117 ? 8.639 0.479 -7.977 1.00 96.88 117 THR A CA 1
ATOM 858 C C . THR A 1 117 ? 9.097 1.563 -7.019 1.00 96.88 117 THR A C 1
ATOM 860 O O . THR A 1 117 ? 8.328 2.481 -6.737 1.00 96.88 117 THR A O 1
ATOM 863 N N . LEU A 1 118 ? 10.330 1.461 -6.540 1.00 94.25 118 LEU A N 1
ATOM 864 C CA . LEU A 1 118 ? 11.009 2.472 -5.736 1.00 94.25 118 LEU A CA 1
ATOM 865 C C . LEU A 1 118 ? 12.136 3.078 -6.570 1.00 94.25 118 LEU A C 1
ATOM 867 O O . LEU A 1 118 ? 12.727 2.385 -7.395 1.00 94.25 118 LEU A O 1
ATOM 871 N N . ARG A 1 119 ? 12.410 4.365 -6.389 1.00 93.12 119 ARG A N 1
ATOM 872 C CA . ARG A 1 119 ? 13.479 5.067 -7.104 1.00 93.12 119 ARG A CA 1
ATOM 873 C C . ARG A 1 119 ? 14.257 5.958 -6.153 1.00 93.12 119 ARG A C 1
ATOM 875 O O . ARG A 1 119 ? 13.630 6.569 -5.282 1.00 93.12 119 ARG A O 1
ATOM 882 N N . ASP A 1 120 ? 15.564 6.021 -6.352 1.00 90.56 120 ASP A N 1
ATOM 883 C CA . ASP A 1 120 ? 16.484 6.873 -5.594 1.00 90.56 120 ASP A CA 1
ATOM 884 C C . ASP A 1 120 ? 17.093 7.957 -6.497 1.00 90.56 120 ASP A C 1
ATOM 886 O O . ASP A 1 120 ? 17.055 7.818 -7.715 1.00 90.56 120 ASP A O 1
ATOM 890 N N . ASP A 1 121 ? 17.585 9.038 -5.894 1.00 90.75 121 ASP A N 1
ATOM 891 C CA . ASP A 1 121 ? 18.321 10.141 -6.533 1.00 90.75 121 ASP A CA 1
ATOM 892 C C . ASP A 1 121 ? 19.800 10.040 -6.118 1.00 90.75 121 ASP A C 1
ATOM 894 O O . ASP A 1 121 ? 20.234 10.616 -5.110 1.00 90.75 121 ASP A O 1
ATOM 898 N N . ASP A 1 122 ? 20.580 9.260 -6.867 1.00 88.38 122 ASP A N 1
ATOM 899 C CA . ASP A 1 122 ? 21.955 8.907 -6.492 1.00 88.38 122 ASP A CA 1
ATOM 900 C C . ASP A 1 122 ? 22.917 10.084 -6.704 1.00 88.38 122 ASP A C 1
ATOM 902 O O . ASP A 1 122 ? 23.923 10.256 -5.994 1.00 88.38 122 ASP A O 1
ATOM 906 N N . ASN A 1 123 ? 22.627 10.929 -7.696 1.00 89.31 123 ASN A N 1
ATOM 907 C CA . ASN A 1 123 ? 23.488 12.047 -8.078 1.00 89.31 123 ASN A CA 1
ATOM 908 C C . ASN A 1 123 ? 23.258 13.312 -7.225 1.00 89.31 123 ASN A C 1
ATOM 910 O O . ASN A 1 123 ? 24.076 14.245 -7.260 1.00 89.31 123 ASN A O 1
ATOM 914 N N . ASN A 1 124 ? 22.211 13.301 -6.396 1.00 90.38 124 ASN A N 1
ATOM 915 C CA . ASN A 1 124 ? 21.792 14.363 -5.497 1.00 90.38 124 ASN A CA 1
ATOM 916 C C . ASN A 1 124 ? 21.381 15.675 -6.195 1.00 90.38 124 ASN A C 1
ATOM 918 O O . ASN A 1 124 ? 21.615 16.771 -5.655 1.00 90.38 124 ASN A O 1
ATOM 922 N N . ASP A 1 125 ? 20.794 15.604 -7.389 1.00 90.06 125 ASP A N 1
ATOM 923 C CA . ASP A 1 125 ? 20.382 16.784 -8.155 1.00 90.06 125 ASP A CA 1
ATOM 924 C C . ASP A 1 125 ? 18.925 17.219 -7.901 1.00 90.06 125 ASP A C 1
ATOM 926 O O . ASP A 1 125 ? 18.530 18.332 -8.285 1.00 90.06 125 ASP A O 1
ATOM 930 N N . GLY A 1 126 ? 18.166 16.413 -7.152 1.00 87.94 126 GLY A N 1
ATOM 931 C CA . GLY A 1 126 ? 16.777 16.661 -6.781 1.00 87.94 126 GLY A CA 1
ATOM 932 C C . GLY A 1 126 ? 15.757 16.189 -7.814 1.00 87.94 126 GLY A C 1
ATOM 933 O O . GLY A 1 126 ? 14.590 16.581 -7.704 1.00 87.94 126 GLY A O 1
ATOM 934 N N . GLN A 1 127 ? 16.170 15.424 -8.821 1.00 89.38 127 GLN A N 1
ATOM 935 C CA . GLN A 1 127 ? 15.313 14.772 -9.809 1.00 89.38 127 GLN A CA 1
ATOM 936 C C . GLN A 1 127 ? 15.567 13.266 -9.790 1.00 89.38 127 GLN A C 1
ATOM 938 O O . GLN A 1 127 ? 16.614 12.832 -9.349 1.00 89.38 127 GLN A O 1
ATOM 943 N N . VAL A 1 128 ? 14.578 12.492 -10.243 1.00 87.44 128 VAL A N 1
ATOM 944 C CA . VAL A 1 128 ? 14.677 11.039 -10.395 1.00 87.44 128 VAL A CA 1
ATOM 945 C C . VAL A 1 128 ? 14.691 10.680 -11.887 1.00 87.44 128 VAL A C 1
ATOM 947 O O . VAL A 1 128 ? 13.642 10.614 -12.548 1.00 87.44 128 VAL A O 1
ATOM 950 N N . ASP A 1 129 ? 15.873 10.425 -12.438 1.00 91.00 129 ASP A N 1
ATOM 951 C CA . ASP A 1 129 ? 16.171 10.283 -13.857 1.00 91.00 129 ASP A CA 1
ATOM 952 C C . ASP A 1 129 ? 16.603 8.866 -14.291 1.00 91.00 129 ASP A C 1
ATOM 954 O O . ASP A 1 129 ? 17.668 8.620 -14.837 1.00 91.00 129 ASP A O 1
ATOM 958 N N . ILE A 1 130 ? 15.667 7.916 -14.241 1.00 88.81 130 ILE A N 1
ATOM 959 C CA . ILE A 1 130 ? 15.866 6.475 -14.547 1.00 88.81 130 ILE A CA 1
ATOM 960 C C . ILE A 1 130 ? 16.619 6.090 -15.848 1.00 88.81 130 ILE A C 1
ATOM 962 O O . ILE A 1 130 ? 16.891 4.913 -16.088 1.00 88.81 130 ILE A O 1
ATOM 966 N N . THR A 1 131 ? 16.880 7.033 -16.757 1.00 88.06 131 THR A N 1
ATOM 967 C CA . THR A 1 131 ? 17.652 6.821 -17.989 1.00 88.06 131 THR A CA 1
ATOM 968 C C . THR A 1 131 ? 19.145 7.143 -17.880 1.00 88.06 131 THR A C 1
ATOM 970 O O . THR A 1 131 ? 19.859 6.892 -18.858 1.00 88.06 131 THR A O 1
ATOM 973 N N . SER A 1 132 ? 19.609 7.721 -16.771 1.00 87.75 132 SER A N 1
ATOM 974 C CA . SER A 1 132 ? 21.002 8.143 -16.589 1.00 87.75 132 SER A CA 1
ATOM 975 C C . SER A 1 132 ? 21.604 7.622 -15.298 1.00 87.75 132 SER A C 1
ATOM 977 O O . SER A 1 132 ? 22.294 6.603 -15.352 1.00 87.75 132 SER A O 1
ATOM 979 N N . ASP A 1 133 ? 21.422 8.332 -14.194 1.00 90.50 133 ASP A N 1
ATOM 980 C CA . ASP A 1 133 ? 22.240 8.187 -12.997 1.00 90.50 133 ASP A CA 1
ATOM 981 C C . ASP A 1 133 ? 21.428 7.960 -11.733 1.00 90.50 133 ASP A C 1
ATOM 983 O O . ASP A 1 133 ? 22.005 8.054 -10.665 1.00 90.50 133 ASP A O 1
ATOM 987 N N . ASP A 1 134 ? 20.175 7.538 -11.885 1.00 92.88 134 ASP A N 1
ATOM 988 C CA . ASP A 1 134 ? 19.299 7.163 -10.781 1.00 92.88 134 ASP A CA 1
ATOM 989 C C . ASP A 1 134 ? 18.770 5.733 -10.911 1.00 92.88 134 ASP A C 1
ATOM 991 O O . ASP A 1 134 ? 18.285 5.316 -11.977 1.00 92.88 134 ASP A O 1
ATOM 995 N N . ASP A 1 135 ? 18.825 4.992 -9.806 1.00 93.75 135 ASP A N 1
ATOM 996 C CA . ASP A 1 135 ? 18.393 3.600 -9.734 1.00 93.75 135 ASP A CA 1
ATOM 997 C C . ASP A 1 135 ? 16.857 3.442 -9.650 1.00 93.75 135 ASP A C 1
ATOM 999 O O . ASP A 1 135 ? 16.124 4.188 -8.988 1.00 93.75 135 ASP A O 1
ATOM 1003 N N . GLU A 1 136 ? 16.343 2.395 -10.300 1.00 95.44 136 GLU A N 1
ATOM 1004 C CA . GLU A 1 136 ? 14.954 1.946 -10.240 1.00 95.44 136 GLU A CA 1
ATOM 1005 C C . GLU A 1 136 ? 14.890 0.517 -9.697 1.00 95.44 136 GLU A C 1
ATOM 1007 O O . GLU A 1 136 ? 15.469 -0.406 -10.252 1.00 95.44 136 GLU A O 1
ATOM 1012 N N . TRP A 1 137 ? 14.101 0.297 -8.650 1.00 96.69 137 TRP A N 1
ATOM 1013 C CA . TRP A 1 137 ? 13.970 -0.993 -7.978 1.00 96.69 137 TRP A CA 1
ATOM 1014 C C . TRP A 1 137 ? 12.537 -1.495 -8.089 1.00 96.69 137 TRP A C 1
ATOM 1016 O O . TRP A 1 137 ? 11.601 -0.795 -7.710 1.00 96.69 137 TRP A O 1
ATOM 1026 N N . ILE A 1 138 ? 12.341 -2.716 -8.585 1.00 97.94 138 ILE A N 1
ATOM 1027 C CA . ILE A 1 138 ? 11.023 -3.266 -8.930 1.00 97.94 138 ILE A CA 1
ATOM 1028 C C . ILE A 1 138 ? 10.765 -4.559 -8.150 1.00 97.94 138 ILE A C 1
ATOM 1030 O O . ILE A 1 138 ? 11.601 -5.465 -8.135 1.00 97.94 138 ILE A O 1
ATOM 1034 N N . SER A 1 139 ? 9.597 -4.672 -7.519 1.00 98.06 139 SER A N 1
ATOM 1035 C CA . SER A 1 139 ? 9.161 -5.907 -6.862 1.00 98.06 139 SER A CA 1
ATOM 1036 C C . SER A 1 139 ? 8.720 -6.973 -7.871 1.00 98.06 139 SER A C 1
ATOM 1038 O O . SER A 1 139 ? 8.244 -6.664 -8.967 1.00 98.06 139 SER A O 1
ATOM 1040 N N . ASP A 1 140 ? 8.742 -8.242 -7.462 1.00 97.62 140 ASP A N 1
ATOM 1041 C CA . ASP A 1 140 ? 7.939 -9.264 -8.140 1.00 97.62 140 ASP A CA 1
ATOM 1042 C C . ASP A 1 140 ? 6.433 -8.903 -8.078 1.00 97.62 140 ASP A C 1
ATOM 1044 O O . ASP A 1 140 ? 6.009 -8.186 -7.161 1.00 97.62 140 ASP A O 1
ATOM 1048 N N . PRO A 1 141 ? 5.593 -9.386 -9.018 1.00 96.81 141 PRO A N 1
ATOM 1049 C CA . PRO A 1 141 ? 4.147 -9.188 -8.949 1.00 96.81 141 PRO A CA 1
ATOM 1050 C C . PRO A 1 141 ? 3.523 -9.852 -7.715 1.00 96.81 141 PRO A C 1
ATOM 1052 O O . PRO A 1 141 ? 3.694 -11.049 -7.472 1.00 96.81 141 PRO A O 1
ATOM 1055 N N . ILE A 1 142 ? 2.733 -9.082 -6.972 1.00 97.19 142 ILE A N 1
ATOM 1056 C CA . ILE A 1 142 ? 2.074 -9.494 -5.732 1.00 97.19 142 ILE A CA 1
ATOM 1057 C C . ILE A 1 142 ? 0.590 -9.689 -6.014 1.00 97.19 142 ILE A C 1
ATOM 1059 O O . ILE A 1 142 ? -0.109 -8.737 -6.353 1.00 97.19 142 ILE A O 1
ATOM 1063 N N . ALA A 1 143 ? 0.080 -10.911 -5.875 1.00 96.25 143 ALA A N 1
ATOM 1064 C CA . ALA A 1 143 ? -1.346 -11.167 -6.053 1.00 96.25 143 ALA A CA 1
ATOM 1065 C C . ALA A 1 143 ? -2.167 -10.450 -4.968 1.00 96.25 143 ALA A C 1
ATOM 1067 O O . ALA A 1 143 ? -1.942 -10.666 -3.778 1.00 96.25 143 ALA A O 1
ATOM 1068 N N . ILE A 1 144 ? -3.140 -9.639 -5.384 1.00 96.44 144 ILE A N 1
ATOM 1069 C CA . ILE A 1 144 ? -4.057 -8.952 -4.474 1.00 96.44 144 ILE A CA 1
ATOM 1070 C C . ILE A 1 144 ? -5.196 -9.902 -4.093 1.00 96.44 144 ILE A C 1
ATOM 1072 O O . ILE A 1 144 ? -5.901 -10.425 -4.961 1.00 96.44 144 ILE A O 1
ATOM 1076 N N . ALA A 1 145 ? -5.353 -10.134 -2.791 1.00 95.31 145 ALA A N 1
ATOM 1077 C CA . ALA A 1 145 ? -6.463 -10.875 -2.206 1.00 95.31 145 ALA A CA 1
ATOM 1078 C C . ALA A 1 145 ? -7.752 -10.035 -2.182 1.00 95.31 145 ALA A C 1
ATOM 1080 O O . ALA A 1 145 ? -7.715 -8.807 -2.273 1.00 95.31 145 ALA A O 1
ATOM 1081 N N . ASP A 1 146 ? -8.897 -10.703 -2.058 1.00 94.69 146 ASP A N 1
ATOM 1082 C CA . ASP A 1 146 ? -10.162 -10.052 -1.733 1.00 94.69 146 ASP A CA 1
ATOM 1083 C C . ASP A 1 146 ? -10.178 -9.579 -0.267 1.00 94.69 146 ASP A C 1
ATOM 1085 O O . ASP A 1 146 ? -9.511 -10.135 0.604 1.00 94.69 146 ASP A O 1
ATOM 1089 N N . GLY A 1 147 ? -10.952 -8.530 0.019 1.00 93.75 147 GLY A N 1
ATOM 1090 C CA . GLY A 1 147 ? -11.037 -7.970 1.369 1.00 93.75 147 GLY A CA 1
ATOM 1091 C C . GLY A 1 147 ? -9.797 -7.176 1.793 1.00 93.75 147 GLY A C 1
ATOM 1092 O O . GLY A 1 147 ? -9.109 -6.587 0.960 1.00 93.75 147 GLY A O 1
ATOM 1093 N N . LEU A 1 148 ? -9.589 -7.078 3.110 1.00 93.12 148 LEU A N 1
ATOM 1094 C CA . LEU A 1 148 ? -8.500 -6.317 3.725 1.00 93.12 148 LEU A CA 1
ATOM 1095 C C . LEU A 1 148 ? -7.238 -7.178 3.825 1.00 93.12 148 LEU A C 1
ATOM 1097 O O . LEU A 1 148 ? -7.279 -8.269 4.393 1.00 93.12 148 LEU A O 1
ATOM 1101 N N . ALA A 1 149 ? -6.117 -6.668 3.325 1.00 94.00 149 ALA A N 1
ATOM 1102 C CA . ALA A 1 149 ? -4.823 -7.326 3.432 1.00 94.00 149 ALA A CA 1
ATOM 1103 C C . ALA A 1 149 ? -3.680 -6.311 3.530 1.00 94.00 149 ALA A C 1
ATOM 1105 O O . ALA A 1 149 ? -3.761 -5.215 2.972 1.00 94.00 149 ALA A O 1
ATOM 1106 N N . ILE A 1 150 ? -2.599 -6.720 4.195 1.00 94.75 150 ILE A N 1
ATOM 1107 C CA . ILE A 1 150 ? -1.326 -6.001 4.232 1.00 94.75 150 ILE A CA 1
ATOM 1108 C C . ILE A 1 150 ? -0.274 -6.769 3.437 1.00 94.75 150 ILE A C 1
ATOM 1110 O O . ILE A 1 150 ? -0.177 -7.995 3.541 1.00 94.75 150 ILE A O 1
ATOM 1114 N N . TYR A 1 151 ? 0.502 -6.052 2.631 1.00 97.19 151 TYR A N 1
ATOM 1115 C CA . TYR A 1 151 ? 1.521 -6.626 1.761 1.00 97.19 151 TYR A CA 1
ATOM 1116 C C . TYR A 1 151 ? 2.887 -6.095 2.170 1.00 97.19 151 TYR A C 1
ATOM 1118 O O . TYR A 1 151 ? 3.273 -4.997 1.784 1.00 97.19 151 TYR A O 1
ATOM 1126 N N . ASN A 1 152 ? 3.614 -6.898 2.945 1.00 96.81 152 ASN A N 1
ATOM 1127 C CA . ASN A 1 152 ? 5.002 -6.632 3.302 1.00 96.81 152 ASN A CA 1
ATOM 1128 C C . ASN A 1 152 ? 5.930 -7.235 2.245 1.00 96.81 152 ASN A C 1
ATOM 1130 O O . ASN A 1 152 ? 5.919 -8.445 2.012 1.00 96.81 152 ASN A O 1
ATOM 1134 N N . VAL A 1 153 ? 6.740 -6.392 1.618 1.00 97.50 153 VAL A N 1
ATOM 1135 C CA . VAL A 1 153 ? 7.692 -6.756 0.570 1.00 97.50 153 VAL A CA 1
ATOM 1136 C C . VAL A 1 153 ? 9.089 -6.396 1.066 1.00 97.50 153 VAL A C 1
ATOM 1138 O O . VAL A 1 153 ? 9.404 -5.210 1.171 1.00 97.50 153 VAL A O 1
ATOM 1141 N N . PRO A 1 154 ? 9.951 -7.376 1.385 1.00 97.19 154 PRO A N 1
ATOM 1142 C CA . PRO A 1 154 ? 11.318 -7.080 1.796 1.00 97.19 154 PRO A CA 1
ATOM 1143 C C . PRO A 1 154 ? 12.033 -6.268 0.714 1.00 97.19 154 PRO A C 1
ATOM 1145 O O . PRO A 1 154 ? 12.038 -6.685 -0.444 1.00 97.19 154 PRO A O 1
ATOM 1148 N N . ILE A 1 155 ? 12.689 -5.163 1.073 1.00 94.75 155 ILE A N 1
ATOM 1149 C CA . ILE A 1 155 ? 13.463 -4.340 0.122 1.00 94.75 155 ILE A CA 1
ATOM 1150 C C . ILE A 1 155 ? 14.502 -5.196 -0.606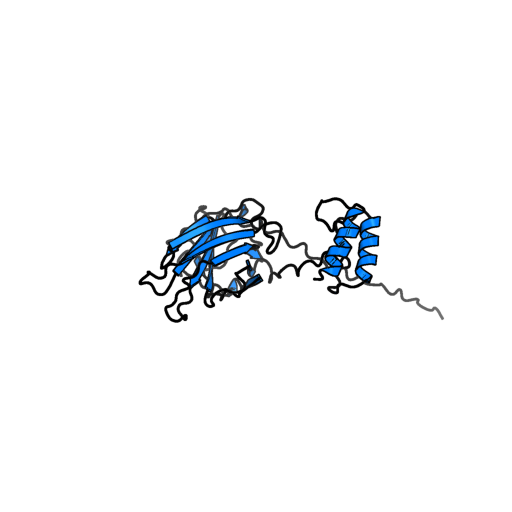 1.00 94.75 155 ILE A C 1
ATOM 1152 O O . ILE A 1 155 ? 14.671 -5.096 -1.814 1.00 94.75 155 ILE A O 1
ATOM 1156 N N . SER A 1 156 ? 15.125 -6.128 0.116 1.00 95.44 156 SER A N 1
ATOM 1157 C CA . SER A 1 156 ? 16.088 -7.089 -0.440 1.00 95.44 156 SER A CA 1
ATOM 1158 C C . SER A 1 156 ? 15.530 -8.024 -1.528 1.00 95.44 156 SER A C 1
ATOM 1160 O O . SER A 1 156 ? 16.307 -8.731 -2.166 1.00 95.44 156 SER A O 1
ATOM 1162 N N . SER A 1 157 ? 14.207 -8.068 -1.725 1.00 97.12 157 SER A N 1
ATOM 1163 C CA . SER A 1 157 ? 13.558 -8.832 -2.800 1.00 97.12 157 SER A CA 1
ATOM 1164 C C . SER A 1 157 ? 13.324 -8.022 -4.077 1.00 97.12 157 SER A C 1
ATOM 1166 O O . SER A 1 157 ? 12.976 -8.605 -5.103 1.00 97.12 157 SER A O 1
ATOM 1168 N N . PHE A 1 158 ? 13.518 -6.702 -4.034 1.00 97.44 158 PHE A N 1
ATOM 1169 C CA . PHE A 1 158 ? 13.409 -5.866 -5.220 1.00 97.44 158 PHE A CA 1
ATOM 1170 C C . PHE A 1 158 ? 14.575 -6.162 -6.164 1.00 97.44 158 PHE A C 1
ATOM 1172 O O . PHE A 1 158 ? 15.703 -6.418 -5.743 1.00 97.44 158 PHE A O 1
ATOM 1179 N N . THR A 1 159 ? 14.280 -6.141 -7.457 1.00 97.75 159 THR A N 1
ATOM 1180 C CA . THR A 1 159 ? 15.270 -6.291 -8.519 1.00 97.75 159 THR A CA 1
ATOM 1181 C C . THR A 1 159 ? 15.521 -4.937 -9.153 1.00 97.75 159 THR A C 1
ATOM 1183 O O . THR A 1 159 ? 14.578 -4.199 -9.426 1.00 97.75 159 THR A O 1
ATOM 1186 N N . ASP A 1 160 ? 16.784 -4.644 -9.415 1.00 96.56 160 ASP A N 1
ATOM 1187 C CA . ASP A 1 160 ? 17.201 -3.494 -10.203 1.00 96.56 160 ASP A CA 1
ATOM 1188 C C . ASP A 1 160 ? 16.582 -3.551 -11.618 1.00 96.56 160 ASP A C 1
ATOM 1190 O O . ASP A 1 160 ? 16.777 -4.501 -12.390 1.00 96.56 160 ASP A O 1
ATOM 1194 N N . GLY A 1 161 ? 15.750 -2.554 -11.907 1.00 95.88 161 GLY A N 1
ATOM 1195 C CA . GLY A 1 161 ? 14.985 -2.373 -13.132 1.00 95.88 161 GLY A CA 1
ATOM 1196 C C . GLY A 1 161 ? 15.768 -1.685 -14.248 1.00 95.88 161 GLY A C 1
ATOM 1197 O O . GLY A 1 161 ? 15.390 -1.817 -15.419 1.00 95.88 161 GLY A O 1
ATOM 1198 N N . ASN A 1 162 ? 16.875 -1.014 -13.926 1.00 95.06 162 ASN A N 1
ATOM 1199 C CA . ASN A 1 162 ? 17.732 -0.316 -14.876 1.00 95.06 162 ASN A CA 1
ATOM 1200 C C . ASN A 1 162 ? 19.241 -0.544 -14.628 1.00 95.06 162 ASN A C 1
ATOM 1202 O O . ASN A 1 162 ? 19.989 0.433 -14.593 1.00 95.06 162 ASN A O 1
ATOM 1206 N N . PRO A 1 163 ? 19.736 -1.803 -14.632 1.00 94.44 163 PRO A N 1
ATOM 1207 C CA . PRO A 1 163 ? 21.115 -2.086 -14.246 1.00 94.44 163 PRO A CA 1
ATOM 1208 C C . PRO A 1 163 ? 22.171 -1.294 -15.012 1.00 94.44 163 PRO A C 1
ATOM 1210 O O . PRO A 1 163 ? 22.204 -1.303 -16.254 1.00 94.44 163 PRO A O 1
ATOM 1213 N N . GLY A 1 164 ? 23.085 -0.686 -14.259 1.00 90.62 164 GLY A N 1
ATOM 1214 C CA . GLY A 1 164 ? 24.152 0.179 -14.748 1.00 90.62 164 GLY A CA 1
ATOM 1215 C C . GLY A 1 164 ? 23.751 1.642 -14.951 1.00 90.62 164 GLY A C 1
ATOM 1216 O O . GLY A 1 164 ? 24.587 2.408 -15.447 1.00 90.62 164 GLY A O 1
ATOM 1217 N N . ALA A 1 165 ? 22.510 2.016 -14.627 1.00 91.69 165 ALA A N 1
ATOM 1218 C CA . ALA A 1 165 ? 22.198 3.371 -14.183 1.00 91.69 165 ALA A CA 1
ATOM 1219 C C . ALA A 1 165 ? 22.679 3.550 -12.732 1.00 91.69 165 ALA A C 1
ATOM 1221 O O . ALA A 1 165 ? 23.105 2.581 -12.113 1.00 91.69 165 ALA A O 1
ATOM 1222 N N . GLY A 1 166 ? 22.708 4.795 -12.262 1.00 91.00 166 GLY A N 1
ATOM 1223 C CA . GLY A 1 166 ? 23.030 5.134 -10.876 1.00 91.00 166 GLY A CA 1
ATOM 1224 C C . GLY A 1 166 ? 24.219 4.405 -10.270 1.00 91.00 166 GLY A C 1
ATOM 1225 O O . GLY A 1 166 ? 25.333 4.416 -10.824 1.00 91.00 166 GLY A O 1
ATOM 1226 N N . ASN A 1 167 ? 24.006 3.867 -9.072 1.00 91.88 167 ASN A N 1
ATOM 1227 C CA . ASN A 1 167 ? 25.056 3.276 -8.254 1.00 91.88 167 ASN A CA 1
ATOM 1228 C C . ASN A 1 167 ? 24.877 1.747 -8.040 1.00 91.88 167 ASN A C 1
ATOM 1230 O O . ASN A 1 167 ? 25.779 1.102 -7.484 1.00 91.88 167 ASN A O 1
ATOM 1234 N N . ASP A 1 168 ? 23.779 1.174 -8.550 1.00 93.00 168 ASP A N 1
ATOM 1235 C CA . ASP A 1 168 ? 23.327 -0.215 -8.394 1.00 93.00 168 ASP A CA 1
ATOM 1236 C C . ASP A 1 168 ? 23.170 -0.649 -6.909 1.00 93.00 168 ASP A C 1
ATOM 1238 O O . ASP A 1 168 ? 23.374 -1.826 -6.564 1.00 93.00 168 ASP A O 1
ATOM 1242 N N . THR A 1 169 ? 22.837 0.275 -5.996 1.00 92.06 169 THR A N 1
ATOM 1243 C CA . THR A 1 169 ? 22.632 -0.008 -4.558 1.00 92.06 169 THR A CA 1
ATOM 1244 C C . THR A 1 169 ? 21.232 0.390 -4.104 1.00 92.06 169 THR A C 1
ATOM 1246 O O . THR A 1 169 ? 20.686 1.422 -4.458 1.00 92.06 169 THR A O 1
ATOM 1249 N N . THR A 1 170 ? 20.615 -0.452 -3.272 1.00 88.50 170 THR A N 1
ATOM 1250 C CA . THR A 1 170 ? 19.343 -0.121 -2.620 1.00 88.50 170 THR A CA 1
ATOM 1251 C C . THR A 1 170 ? 19.596 0.825 -1.446 1.00 88.50 170 THR A C 1
ATOM 1253 O O . THR A 1 170 ? 19.676 0.364 -0.299 1.00 88.50 170 THR A O 1
ATOM 1256 N N . ASP A 1 171 ? 19.767 2.120 -1.697 1.00 86.75 171 ASP A N 1
ATOM 1257 C CA . ASP A 1 171 ? 20.060 3.099 -0.650 1.00 86.75 171 ASP A CA 1
ATOM 1258 C C . ASP A 1 171 ? 19.166 4.335 -0.656 1.00 86.75 171 ASP A C 1
ATOM 1260 O O . ASP A 1 171 ? 19.650 5.408 -0.326 1.00 86.75 171 ASP A O 1
ATOM 1264 N N . PHE A 1 172 ? 17.848 4.130 -0.809 1.00 83.25 172 PHE A N 1
ATOM 1265 C CA . PHE A 1 172 ? 16.752 5.124 -0.897 1.00 83.25 172 PHE A CA 1
ATOM 1266 C C . PHE A 1 172 ? 16.773 6.344 0.053 1.00 83.25 172 PHE A C 1
ATOM 1268 O O . PHE A 1 172 ? 15.926 7.222 -0.053 1.00 83.25 172 PHE A O 1
ATOM 1275 N N . SER A 1 173 ? 17.654 6.374 1.052 1.00 77.31 173 SER A N 1
ATOM 1276 C CA . SER A 1 173 ? 17.887 7.494 1.972 1.00 77.31 173 SER A CA 1
ATOM 1277 C C . SER A 1 173 ? 19.107 8.361 1.609 1.00 77.31 173 SER A C 1
ATOM 1279 O O . SER A 1 173 ? 19.456 9.259 2.380 1.00 77.31 173 SER A O 1
ATOM 1281 N N . SER A 1 174 ? 19.792 8.061 0.501 1.00 77.62 174 SER A N 1
ATOM 1282 C CA . SER A 1 174 ? 21.082 8.650 0.130 1.00 77.62 174 SER A CA 1
ATOM 1283 C C . SER A 1 174 ? 20.941 9.998 -0.594 1.00 77.62 174 SER A C 1
ATOM 1285 O O . SER A 1 174 ? 21.799 10.869 -0.404 1.00 77.62 174 SER A O 1
ATOM 1287 N N . GLY A 1 175 ? 19.847 10.188 -1.341 1.00 80.62 175 GLY A N 1
ATOM 1288 C CA . GLY A 1 175 ? 19.553 11.376 -2.140 1.00 80.62 175 GLY A CA 1
ATOM 1289 C C . GLY A 1 175 ? 18.729 12.475 -1.448 1.00 80.62 175 GLY A C 1
ATOM 1290 O O . GLY A 1 175 ? 18.291 12.358 -0.304 1.00 80.62 175 GLY A O 1
ATOM 1291 N N . PRO A 1 176 ? 18.491 13.617 -2.112 1.00 83.88 176 PRO A N 1
ATOM 1292 C CA . PRO A 1 176 ? 17.552 14.640 -1.679 1.00 83.88 176 PRO A CA 1
ATOM 1293 C C . PRO A 1 176 ? 16.127 14.373 -2.177 1.00 83.88 176 PRO A C 1
ATOM 1295 O O . PRO A 1 176 ? 15.210 14.989 -1.625 1.00 83.88 176 PRO A O 1
ATOM 1298 N N . ALA A 1 177 ? 15.925 13.486 -3.158 1.00 86.69 177 ALA A N 1
ATOM 1299 C CA . ALA A 1 177 ? 14.631 13.105 -3.719 1.00 86.69 177 ALA A CA 1
ATOM 1300 C C . ALA A 1 177 ? 14.477 11.581 -3.852 1.00 86.69 177 ALA A C 1
ATOM 1302 O O . ALA A 1 177 ? 15.433 10.832 -3.720 1.00 86.69 177 ALA A O 1
ATOM 1303 N N . GLY A 1 178 ? 13.245 11.132 -4.074 1.00 88.31 178 GLY A N 1
ATOM 1304 C CA . GLY A 1 178 ? 12.928 9.739 -4.358 1.00 88.31 178 GLY A CA 1
ATOM 1305 C C . GLY A 1 178 ? 11.563 9.603 -5.023 1.00 88.31 178 GLY A C 1
ATOM 1306 O O . GLY A 1 178 ? 10.819 10.579 -5.207 1.00 88.31 178 GLY A O 1
ATOM 1307 N N . GLY A 1 179 ? 11.227 8.373 -5.400 1.00 89.62 179 GLY A N 1
ATOM 1308 C CA . GLY A 1 179 ? 9.962 8.068 -6.053 1.00 89.62 179 GLY A CA 1
ATOM 1309 C C . GLY A 1 179 ? 9.379 6.725 -5.644 1.00 89.62 179 GLY A C 1
ATOM 1310 O O . GLY A 1 179 ? 10.093 5.779 -5.321 1.00 89.62 179 GLY A O 1
ATOM 1311 N N . MET A 1 180 ? 8.054 6.635 -5.720 1.00 92.38 180 MET A N 1
ATOM 1312 C CA . MET A 1 180 ? 7.321 5.382 -5.585 1.00 92.38 180 MET A CA 1
ATOM 1313 C C . MET A 1 180 ? 6.221 5.311 -6.628 1.00 92.38 180 MET A C 1
ATOM 1315 O O . MET A 1 180 ? 5.438 6.250 -6.787 1.00 92.38 180 MET A O 1
ATOM 1319 N N . VAL A 1 181 ? 6.117 4.161 -7.285 1.00 94.50 181 VAL A N 1
ATOM 1320 C CA . VAL A 1 181 ? 5.030 3.839 -8.205 1.00 94.50 181 VAL A CA 1
ATOM 1321 C C . VAL A 1 181 ? 4.363 2.539 -7.772 1.00 94.50 181 VAL A C 1
ATOM 1323 O O . VAL A 1 181 ? 4.998 1.494 -7.672 1.00 94.50 181 VAL A O 1
ATOM 1326 N N . LEU A 1 182 ? 3.055 2.607 -7.554 1.00 96.19 182 LEU A N 1
ATOM 1327 C CA . LEU A 1 182 ? 2.167 1.476 -7.336 1.00 96.19 182 LEU A CA 1
ATOM 1328 C C . LEU A 1 182 ? 1.464 1.156 -8.652 1.00 96.19 182 LEU A C 1
ATOM 1330 O O . LEU A 1 182 ? 0.630 1.930 -9.135 1.00 96.19 182 LEU A O 1
ATOM 1334 N N . THR A 1 183 ? 1.797 0.010 -9.236 1.00 97.44 183 THR A N 1
ATOM 1335 C CA . THR A 1 183 ? 1.178 -0.465 -10.473 1.00 97.44 183 THR A CA 1
ATOM 1336 C C . THR A 1 183 ? 0.194 -1.578 -10.163 1.00 97.44 183 THR A C 1
ATOM 1338 O O . THR A 1 183 ? 0.594 -2.672 -9.779 1.00 97.44 183 THR A O 1
ATOM 1341 N N . PHE A 1 184 ? -1.092 -1.326 -10.391 1.00 96.25 184 PHE A N 1
ATOM 1342 C CA . PHE A 1 184 ? -2.127 -2.355 -10.324 1.00 96.25 184 PHE A CA 1
ATOM 1343 C C . PHE A 1 184 ? -2.364 -2.901 -11.724 1.00 96.25 184 PHE A C 1
ATOM 1345 O O . PHE A 1 184 ? -2.752 -2.146 -12.621 1.00 96.25 184 PHE A O 1
ATOM 1352 N N . GLN A 1 185 ? -2.136 -4.197 -11.923 1.00 93.88 185 GLN A N 1
ATOM 1353 C CA . GLN A 1 185 ? -2.240 -4.846 -13.224 1.00 93.88 185 GLN A CA 1
ATOM 1354 C C . GLN A 1 185 ? -3.067 -6.127 -13.186 1.00 93.88 185 GLN A C 1
ATOM 1356 O O . GLN A 1 185 ? -3.170 -6.802 -12.169 1.00 93.88 185 GLN A O 1
ATOM 1361 N N . THR A 1 186 ? -3.632 -6.502 -14.326 1.00 92.00 186 THR A N 1
ATOM 1362 C CA . THR A 1 186 ? -4.252 -7.818 -14.495 1.00 92.00 186 THR A CA 1
ATOM 1363 C C . THR A 1 186 ? -3.188 -8.869 -14.812 1.00 92.00 186 THR A C 1
ATOM 1365 O O . THR A 1 186 ? -2.389 -8.694 -15.733 1.00 92.00 186 THR A O 1
ATOM 1368 N N . SER A 1 187 ? -3.221 -9.987 -14.093 1.00 84.62 187 SER A N 1
ATOM 1369 C CA . SER A 1 187 ? -2.327 -11.124 -14.254 1.00 84.62 187 SER A CA 1
ATOM 1370 C C . SER A 1 187 ? -2.396 -11.665 -15.672 1.00 84.62 187 SER A C 1
ATOM 1372 O O . SER A 1 187 ? -3.467 -11.973 -16.20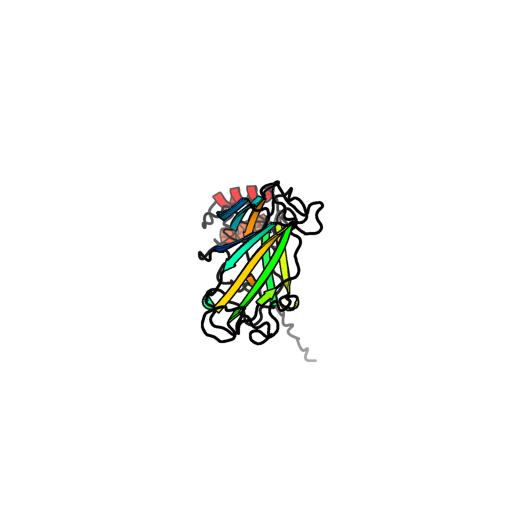7 1.00 84.62 187 SER A O 1
ATOM 1374 N N . THR A 1 188 ? -1.221 -11.865 -16.257 1.00 77.75 188 THR A N 1
ATOM 1375 C CA . THR A 1 188 ? -1.070 -12.455 -17.594 1.00 77.75 188 THR A CA 1
ATOM 1376 C C . THR A 1 188 ? -1.516 -13.920 -17.651 1.00 77.75 188 THR A C 1
ATOM 1378 O O . THR A 1 188 ? -1.733 -14.457 -18.738 1.00 77.75 188 THR A O 1
ATOM 1381 N N . SER A 1 189 ? -1.673 -14.566 -16.489 1.00 73.62 189 SER A N 1
ATOM 1382 C CA . SER A 1 189 ? -2.094 -15.964 -16.353 1.00 73.62 189 SER A CA 1
ATOM 1383 C C . SER A 1 189 ? -3.612 -16.174 -16.421 1.00 73.62 189 SER A C 1
ATOM 1385 O O . SER A 1 189 ? -4.066 -17.307 -16.613 1.00 73.62 189 SER A O 1
ATOM 1387 N N . LEU A 1 190 ? -4.412 -15.109 -16.293 1.00 72.50 190 LEU A N 1
ATOM 1388 C CA . LEU A 1 190 ? -5.864 -15.210 -16.412 1.00 72.50 190 LEU A CA 1
ATOM 1389 C C . LEU A 1 190 ? -6.254 -15.650 -17.833 1.00 72.50 190 LEU A C 1
ATOM 1391 O O . LEU A 1 190 ? -5.675 -15.161 -18.806 1.00 72.50 190 LEU A O 1
ATOM 1395 N N . PRO A 1 191 ? -7.261 -16.529 -18.009 1.00 64.44 191 PRO A N 1
ATOM 1396 C CA . PRO A 1 191 ? -7.850 -16.765 -19.321 1.00 64.44 191 PRO A CA 1
ATOM 1397 C C . PRO A 1 191 ? -8.327 -15.430 -19.909 1.00 64.44 191 PRO A C 1
ATOM 1399 O O . PRO A 1 191 ? -9.141 -14.742 -19.303 1.00 64.44 191 PRO A O 1
ATOM 1402 N N . GLU A 1 192 ? -7.788 -15.048 -21.070 1.00 66.94 192 GLU A N 1
ATOM 1403 C CA . GLU A 1 192 ? -7.979 -13.726 -21.704 1.00 66.94 192 GLU A CA 1
ATOM 1404 C C . GLU A 1 192 ? -7.321 -12.531 -20.978 1.00 66.94 192 GLU A C 1
ATOM 1406 O O . GLU A 1 192 ? -7.459 -11.399 -21.441 1.00 66.94 192 GLU A O 1
ATOM 1411 N N . GLY A 1 193 ? -6.580 -12.769 -19.889 1.00 63.06 193 GLY A N 1
ATOM 1412 C CA . GLY A 1 193 ? -5.686 -11.809 -19.234 1.00 63.06 193 GLY A CA 1
ATOM 1413 C C . GLY A 1 193 ? -6.362 -10.558 -18.674 1.00 63.06 193 GLY A C 1
ATOM 1414 O O . GLY A 1 193 ? -5.694 -9.550 -18.458 1.00 63.06 193 GLY A O 1
ATOM 1415 N N . ARG A 1 194 ? -7.693 -10.566 -18.504 1.00 73.38 194 ARG A N 1
ATOM 1416 C CA . ARG A 1 194 ? -8.449 -9.336 -18.258 1.00 73.38 194 ARG A CA 1
ATOM 1417 C C . ARG A 1 194 ? -9.497 -9.462 -17.164 1.00 73.38 194 ARG A C 1
ATOM 1419 O O . ARG A 1 194 ? -10.352 -10.344 -17.175 1.00 73.38 194 ARG A O 1
ATOM 1426 N N . ILE A 1 195 ? -9.487 -8.470 -16.289 1.00 82.44 195 ILE A N 1
ATOM 1427 C CA . ILE A 1 195 ? -10.640 -8.081 -15.494 1.00 82.44 195 ILE A CA 1
ATOM 1428 C C . ILE A 1 195 ? -11.466 -7.134 -16.369 1.00 82.44 195 ILE A C 1
ATOM 1430 O O . ILE A 1 195 ? -10.910 -6.260 -17.022 1.00 82.44 195 ILE A O 1
ATOM 1434 N N . VAL A 1 196 ? -12.782 -7.331 -16.442 1.00 85.25 196 VAL A N 1
ATOM 1435 C CA . VAL A 1 196 ? -13.699 -6.463 -17.218 1.00 85.25 196 VAL A CA 1
ATOM 1436 C C . VAL A 1 196 ? -14.734 -5.758 -16.351 1.00 85.25 196 VAL A C 1
ATOM 1438 O O . VAL A 1 196 ? -15.482 -4.913 -16.840 1.00 85.25 196 VAL A O 1
ATOM 1441 N N . THR A 1 197 ? -14.797 -6.120 -15.076 1.00 89.75 197 THR A N 1
ATOM 1442 C CA . THR A 1 197 ? -15.666 -5.478 -14.097 1.00 89.75 197 THR A CA 1
ATOM 1443 C C . THR A 1 197 ? -14.902 -4.316 -13.477 1.00 89.75 197 THR A C 1
ATOM 1445 O O . THR A 1 197 ? -13.729 -4.497 -13.152 1.00 89.75 197 THR A O 1
ATOM 1448 N N . PRO A 1 198 ? -15.517 -3.136 -13.308 1.00 93.88 198 PRO A N 1
ATOM 1449 C CA . PRO A 1 198 ? -14.900 -2.065 -12.543 1.00 93.88 198 PRO A CA 1
ATOM 1450 C C . PRO A 1 198 ? -14.509 -2.530 -11.135 1.00 93.88 198 PRO A C 1
ATOM 1452 O O . PRO A 1 198 ? -15.249 -3.289 -10.512 1.00 93.88 198 PRO A O 1
ATOM 1455 N N . ILE A 1 199 ? -13.362 -2.063 -10.650 1.00 95.50 199 ILE A N 1
ATOM 1456 C CA . ILE A 1 199 ? -12.846 -2.349 -9.309 1.00 95.50 199 ILE A CA 1
ATOM 1457 C C . ILE A 1 199 ? -12.668 -1.028 -8.570 1.00 95.50 199 ILE A C 1
ATOM 1459 O O . ILE A 1 199 ? -12.165 -0.064 -9.144 1.00 95.50 199 ILE A O 1
ATOM 1463 N N . THR A 1 200 ? -13.030 -1.022 -7.291 1.00 96.81 200 THR A N 1
ATOM 1464 C CA . THR A 1 200 ? -12.666 0.031 -6.343 1.00 96.81 200 THR A CA 1
ATOM 1465 C C . THR A 1 200 ? -11.740 -0.573 -5.298 1.00 96.81 200 THR A C 1
ATOM 1467 O O . THR A 1 200 ? -12.124 -1.530 -4.628 1.00 96.81 200 THR A O 1
ATOM 1470 N N . LEU A 1 201 ? -10.538 -0.022 -5.163 1.00 96.75 201 LEU A N 1
ATOM 1471 C CA . LEU A 1 201 ? -9.602 -0.338 -4.088 1.00 96.75 201 LEU A CA 1
ATOM 1472 C C . LEU A 1 201 ? -9.569 0.824 -3.103 1.00 96.75 201 LEU A C 1
ATOM 1474 O O . LEU A 1 201 ? -9.680 1.981 -3.510 1.00 96.75 201 LEU A O 1
ATOM 1478 N N . PHE A 1 202 ? -9.360 0.519 -1.829 1.00 94.69 202 PHE A N 1
ATOM 1479 C CA . PHE A 1 202 ? -8.919 1.505 -0.852 1.00 94.69 202 PHE A CA 1
ATOM 1480 C C . PHE A 1 202 ? -7.502 1.145 -0.427 1.00 94.69 202 PHE A C 1
ATOM 1482 O O . PHE A 1 202 ? -7.239 -0.002 -0.076 1.00 94.69 202 PHE A O 1
ATOM 1489 N N . ILE A 1 203 ? -6.598 2.106 -0.530 1.00 93.38 203 ILE A N 1
ATOM 1490 C CA . ILE A 1 203 ? -5.174 1.956 -0.259 1.00 93.38 203 ILE A CA 1
ATOM 1491 C C . ILE A 1 203 ? -4.848 2.807 0.954 1.00 93.38 203 ILE A C 1
ATOM 1493 O O . ILE A 1 203 ? -5.332 3.932 1.061 1.00 93.38 203 ILE A O 1
ATOM 1497 N N . ASP A 1 204 ? -4.027 2.272 1.838 1.00 90.12 204 ASP A N 1
ATOM 1498 C CA . ASP A 1 204 ? -3.571 2.954 3.037 1.00 90.12 204 ASP A CA 1
ATOM 1499 C C . ASP A 1 204 ? -2.177 2.455 3.428 1.00 90.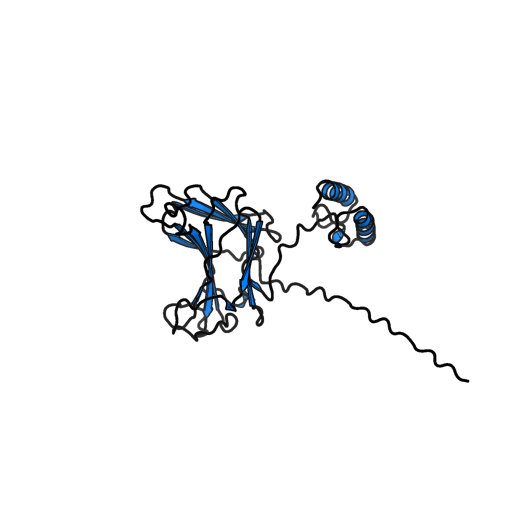12 204 ASP A C 1
ATOM 1501 O O . ASP A 1 204 ? -1.736 1.420 2.914 1.00 90.12 204 ASP A O 1
ATOM 1505 N N . HIS A 1 205 ? -1.476 3.177 4.301 1.00 88.94 205 HIS A N 1
ATOM 1506 C CA . HIS A 1 205 ? -0.210 2.728 4.883 1.00 88.94 205 HIS A CA 1
ATOM 1507 C C . HIS A 1 205 ? 0.839 2.252 3.871 1.00 88.94 205 HIS A C 1
ATOM 1509 O O . HIS A 1 205 ? 1.491 1.226 4.055 1.00 88.94 205 HIS A O 1
ATOM 1515 N N . ALA A 1 206 ? 0.964 2.982 2.757 1.00 90.19 206 ALA A N 1
ATOM 1516 C CA . ALA A 1 206 ? 1.898 2.681 1.678 1.00 90.19 206 ALA A CA 1
ATOM 1517 C C . ALA A 1 206 ? 3.234 3.406 1.899 1.00 90.19 206 ALA A C 1
ATOM 1519 O O . ALA A 1 206 ? 3.295 4.631 1.797 1.00 90.19 206 ALA A O 1
ATOM 1520 N N . GLY A 1 207 ? 4.311 2.667 2.157 1.00 89.00 207 GLY A N 1
ATOM 1521 C CA . GLY A 1 207 ? 5.621 3.256 2.434 1.00 89.00 207 GLY A CA 1
ATOM 1522 C C . GLY A 1 207 ? 6.706 2.224 2.715 1.00 89.00 207 GLY A C 1
ATOM 1523 O O . GLY A 1 207 ? 6.504 1.026 2.529 1.00 89.00 207 GLY A O 1
ATOM 1524 N N . VAL A 1 208 ? 7.874 2.685 3.156 1.00 88.31 208 VAL A N 1
ATOM 1525 C CA . VAL A 1 208 ? 9.005 1.820 3.517 1.00 88.31 208 VAL A CA 1
ATOM 1526 C C . VAL A 1 208 ? 9.275 1.947 5.010 1.00 88.31 208 VAL A C 1
ATOM 1528 O O . VAL A 1 208 ? 9.427 3.052 5.517 1.00 88.31 208 VAL A O 1
ATOM 1531 N N . PHE A 1 209 ? 9.344 0.823 5.709 1.00 88.00 209 PHE A N 1
ATOM 1532 C CA . PHE A 1 209 ? 9.324 0.730 7.161 1.00 88.00 209 PHE A CA 1
ATOM 1533 C C . PHE A 1 209 ? 10.467 -0.137 7.690 1.00 88.00 209 PHE A C 1
ATOM 1535 O O . PHE A 1 209 ? 11.073 -0.925 6.960 1.00 88.00 209 PHE A O 1
ATOM 1542 N N . ILE A 1 210 ? 10.727 -0.010 8.993 1.00 90.38 210 ILE A N 1
ATOM 1543 C CA . ILE A 1 210 ? 11.514 -0.992 9.740 1.00 90.38 210 ILE A CA 1
ATOM 1544 C C . ILE A 1 210 ? 10.584 -2.137 10.150 1.00 90.38 210 ILE A C 1
ATOM 1546 O O . ILE A 1 210 ? 9.659 -1.938 10.942 1.00 90.38 210 ILE A O 1
ATOM 1550 N N . GLY A 1 211 ? 10.883 -3.340 9.671 1.00 91.81 211 GLY A N 1
ATOM 1551 C CA . GLY A 1 211 ? 10.154 -4.562 9.968 1.00 91.81 211 GLY A CA 1
ATOM 1552 C C . GLY A 1 211 ? 8.829 -4.694 9.219 1.00 91.81 211 GLY A C 1
ATOM 1553 O O . GLY A 1 211 ? 8.309 -3.762 8.604 1.00 91.81 211 GLY A O 1
ATOM 1554 N N . GLU A 1 212 ? 8.263 -5.897 9.286 1.00 92.94 212 GLU A N 1
ATOM 1555 C CA . GLU A 1 212 ? 6.930 -6.164 8.754 1.00 92.94 212 GLU A CA 1
ATOM 1556 C C . GLU A 1 212 ? 5.882 -5.352 9.514 1.00 92.94 212 GLU A C 1
ATOM 1558 O O . GLU A 1 212 ? 5.861 -5.337 10.746 1.00 92.94 212 GLU A O 1
ATOM 1563 N N . GLN A 1 213 ? 4.994 -4.704 8.766 1.00 90.88 213 GLN A N 1
ATOM 1564 C CA . GLN A 1 213 ? 3.835 -4.038 9.335 1.00 90.88 213 GLN A CA 1
ATOM 1565 C C . GLN A 1 213 ? 2.702 -5.053 9.504 1.00 90.88 213 GLN A C 1
ATOM 1567 O O . GLN A 1 213 ? 2.600 -6.046 8.776 1.00 90.88 213 GLN A O 1
ATOM 1572 N N . THR A 1 214 ? 1.815 -4.800 10.451 1.00 88.94 214 THR A N 1
ATOM 1573 C CA . THR A 1 214 ? 0.603 -5.594 10.653 1.00 88.94 214 THR A CA 1
ATOM 1574 C C . THR A 1 214 ? -0.592 -4.678 10.538 1.00 88.94 214 THR A C 1
ATOM 1576 O O . THR A 1 214 ? -0.514 -3.546 11.001 1.00 88.94 214 THR A O 1
ATOM 1579 N N . ILE A 1 215 ? -1.704 -5.172 9.988 1.00 82.31 215 ILE A N 1
ATOM 1580 C CA . ILE A 1 215 ? -2.992 -4.494 10.171 1.00 82.31 215 ILE A CA 1
ATOM 1581 C C . ILE A 1 215 ? -3.134 -4.286 11.683 1.00 82.31 215 ILE A C 1
ATOM 1583 O O . ILE A 1 215 ? -2.985 -5.286 12.400 1.00 82.31 215 ILE A O 1
ATOM 1587 N N . PRO A 1 216 ? -3.350 -3.052 12.178 1.00 72.69 216 PRO A N 1
ATOM 1588 C CA . PRO A 1 216 ? -3.675 -2.823 13.572 1.00 72.69 216 PRO A CA 1
ATOM 1589 C C . PRO A 1 216 ? -4.916 -3.670 13.792 1.00 72.69 216 PRO A C 1
ATOM 1591 O O . PRO A 1 216 ? -5.953 -3.391 13.192 1.00 72.69 216 PRO A O 1
ATOM 1594 N N . GLY A 1 217 ? -4.755 -4.819 14.460 1.00 65.94 217 GLY A N 1
ATOM 1595 C CA . GLY A 1 217 ? -5.811 -5.829 14.492 1.00 65.94 217 GLY A CA 1
ATOM 1596 C C . GLY A 1 217 ? -7.063 -5.129 14.968 1.00 65.94 217 GLY A C 1
ATOM 1597 O O . GLY A 1 217 ? -6.905 -4.430 15.963 1.00 65.94 217 GLY A O 1
ATOM 1598 N N . ASP A 1 218 ? -8.180 -5.234 14.213 1.00 60.81 218 ASP A N 1
ATOM 1599 C CA . ASP A 1 218 ? -9.415 -4.441 14.381 1.00 60.81 218 ASP A CA 1
ATOM 1600 C C . ASP A 1 218 ? -9.476 -3.966 15.812 1.00 60.81 218 ASP A C 1
ATOM 1602 O O . ASP A 1 218 ? -9.761 -4.796 16.680 1.00 60.81 218 ASP A O 1
ATOM 1606 N N . GLN A 1 219 ? -9.014 -2.726 16.061 1.00 64.38 219 GLN A N 1
ATOM 1607 C CA . GLN A 1 219 ? -8.667 -2.334 17.419 1.00 64.38 219 GLN A CA 1
ATOM 1608 C C . GLN A 1 219 ? -9.961 -2.482 18.175 1.00 64.38 219 GLN A C 1
ATOM 1610 O O . GLN A 1 219 ? -10.925 -1.759 17.908 1.00 64.38 219 GLN A O 1
ATOM 1615 N N . CYS A 1 220 ? -10.040 -3.537 18.979 1.00 82.06 220 CYS A N 1
ATOM 1616 C CA . CYS A 1 220 ? -11.316 -3.967 19.478 1.00 82.06 220 CYS A CA 1
ATOM 1617 C C . CYS A 1 220 ? -11.592 -2.946 20.546 1.00 82.06 220 CYS A C 1
ATOM 1619 O O . CYS A 1 220 ? -11.054 -3.048 21.636 1.00 82.06 220 CYS A O 1
ATOM 1621 N N . LEU A 1 221 ? -12.316 -1.881 20.192 1.00 87.31 221 LEU A N 1
ATOM 1622 C CA . LEU A 1 221 ? -12.375 -0.687 21.030 1.00 87.31 221 LEU A CA 1
ATOM 1623 C C . LEU A 1 221 ? -12.837 -1.071 22.437 1.00 87.31 221 LEU A C 1
ATOM 1625 O O . LEU A 1 221 ? -12.397 -0.496 23.426 1.00 87.31 221 LEU A O 1
ATOM 1629 N N . ALA A 1 222 ? -13.676 -2.107 22.520 1.00 92.50 222 ALA A N 1
ATOM 1630 C CA . ALA A 1 222 ? -14.142 -2.668 23.769 1.00 92.50 222 ALA A CA 1
ATOM 1631 C C . ALA A 1 222 ? -13.117 -3.529 24.539 1.00 92.50 222 ALA A C 1
ATOM 1633 O O . ALA A 1 222 ? -13.313 -3.652 25.746 1.00 92.50 222 ALA A O 1
ATOM 1634 N N . ASP A 1 223 ? -12.059 -4.059 23.917 1.00 93.31 223 ASP A N 1
ATOM 1635 C CA . ASP A 1 223 ? -10.884 -4.708 24.530 1.00 93.31 223 ASP A CA 1
ATOM 1636 C C . ASP A 1 223 ? -9.897 -3.657 25.078 1.00 93.31 223 ASP A C 1
ATOM 1638 O O . ASP A 1 223 ? -8.804 -3.413 24.574 1.00 93.31 223 ASP A O 1
ATOM 1642 N N . VAL A 1 224 ? -10.322 -2.973 26.139 1.00 93.94 224 VAL A N 1
ATOM 1643 C CA . VAL A 1 224 ? -9.587 -1.839 26.724 1.00 93.94 224 VAL A CA 1
ATOM 1644 C C . VAL A 1 224 ? -8.333 -2.270 27.501 1.00 93.94 224 VAL A C 1
ATOM 1646 O O . VAL A 1 224 ? -7.523 -1.428 27.890 1.00 93.94 224 VAL A O 1
ATOM 1649 N N . ASN A 1 225 ? -8.173 -3.564 27.793 1.00 91.75 225 ASN A N 1
ATOM 1650 C CA . ASN A 1 225 ? -6.977 -4.067 28.471 1.00 91.75 225 ASN A CA 1
ATOM 1651 C C . ASN A 1 225 ? -5.886 -4.543 27.487 1.00 91.75 225 ASN A C 1
ATOM 1653 O O . ASN A 1 225 ? -4.774 -4.809 27.952 1.00 91.75 225 ASN A O 1
ATOM 1657 N N . ASP A 1 226 ? -6.208 -4.606 26.186 1.00 88.25 226 ASP A N 1
ATOM 1658 C CA . ASP A 1 226 ? -5.334 -5.014 25.082 1.00 88.25 226 ASP A CA 1
ATOM 1659 C C . ASP A 1 226 ? -4.723 -6.417 25.281 1.00 88.25 226 ASP A C 1
ATOM 1661 O O . ASP A 1 226 ? -3.550 -6.672 24.997 1.00 88.25 226 ASP A O 1
ATOM 1665 N N . ASP A 1 227 ? -5.507 -7.345 25.843 1.00 89.25 227 ASP A N 1
ATOM 1666 C CA . ASP A 1 227 ? -5.113 -8.749 26.015 1.00 89.25 227 ASP A CA 1
ATOM 1667 C C . ASP A 1 227 ? -5.493 -9.638 24.816 1.00 89.25 227 ASP A C 1
ATOM 1669 O O . ASP A 1 227 ? -5.157 -10.832 24.788 1.00 89.25 227 ASP A O 1
ATOM 1673 N N . GLY A 1 228 ? -6.137 -9.046 23.805 1.00 85.38 228 GLY A N 1
ATOM 1674 C CA . GLY A 1 228 ? -6.555 -9.688 22.563 1.00 85.38 228 GLY A CA 1
ATOM 1675 C C . GLY A 1 228 ? -7.806 -10.552 22.720 1.00 85.38 228 GLY A C 1
ATOM 1676 O O . GLY A 1 228 ? -8.119 -11.343 21.824 1.00 85.38 228 GLY A O 1
ATOM 1677 N N . THR A 1 229 ? -8.494 -10.477 23.864 1.00 88.56 229 THR A N 1
ATOM 1678 C CA . THR A 1 229 ? -9.696 -11.254 24.161 1.00 88.56 229 THR A CA 1
ATOM 1679 C C . THR A 1 229 ? -10.807 -10.366 24.703 1.00 88.56 229 THR A C 1
ATOM 1681 O O . THR A 1 229 ? -10.899 -10.121 25.902 1.00 88.56 229 THR A O 1
ATOM 1684 N N . LEU A 1 230 ? -11.783 -10.055 23.848 1.00 92.12 230 LEU A N 1
ATOM 1685 C CA . LEU A 1 230 ? -12.989 -9.353 24.276 1.00 92.12 230 LEU A CA 1
ATOM 1686 C C . LEU A 1 230 ? -13.778 -10.146 25.335 1.00 92.12 230 LEU A C 1
ATOM 1688 O O . LEU A 1 230 ? -14.406 -11.177 25.061 1.00 92.12 230 LEU A O 1
ATOM 1692 N N . SER A 1 231 ? -13.759 -9.657 26.570 1.00 94.62 231 SER A N 1
ATOM 1693 C CA . SER A 1 231 ? -14.319 -10.311 27.743 1.00 94.62 231 SER A CA 1
ATOM 1694 C C . SER A 1 231 ? -14.802 -9.306 28.807 1.00 94.62 231 SER A C 1
ATOM 1696 O O . SER A 1 231 ? -14.503 -8.115 28.773 1.00 94.62 231 SER A O 1
ATOM 1698 N N . PRO A 1 232 ? -15.570 -9.743 29.824 1.00 96.06 232 PRO A N 1
ATOM 1699 C CA . PRO A 1 232 ? -15.992 -8.855 30.911 1.00 96.06 232 PRO A CA 1
ATOM 1700 C C . PRO A 1 232 ? -14.845 -8.191 31.699 1.00 96.06 232 PRO A C 1
ATOM 1702 O O . PRO A 1 232 ? -15.103 -7.249 32.454 1.00 96.06 232 PRO A O 1
ATOM 1705 N N . THR A 1 233 ? -13.599 -8.668 31.575 1.00 97.00 233 THR A N 1
ATOM 1706 C CA . THR A 1 233 ? -12.424 -7.991 32.154 1.00 97.00 233 THR A CA 1
ATOM 1707 C C . THR A 1 233 ? -12.220 -6.605 31.557 1.00 97.00 233 THR A C 1
ATOM 1709 O O . THR A 1 233 ? -11.838 -5.689 32.290 1.00 97.00 233 THR A O 1
ATOM 1712 N N . ASP A 1 234 ? -12.606 -6.406 30.300 1.00 97.19 234 ASP A N 1
ATOM 1713 C CA . ASP A 1 234 ? -12.393 -5.144 29.594 1.00 97.19 234 ASP A CA 1
ATOM 1714 C C . ASP A 1 234 ? -13.327 -4.053 30.085 1.00 97.19 234 ASP A C 1
ATOM 1716 O O . ASP A 1 234 ? -12.948 -2.891 30.129 1.00 97.19 234 ASP A O 1
ATOM 1720 N N . PHE A 1 235 ? -14.506 -4.413 30.602 1.00 97.62 235 PHE A N 1
ATOM 1721 C CA . PHE A 1 235 ? -15.355 -3.451 31.304 1.00 97.62 235 PHE A CA 1
ATOM 1722 C C . PHE A 1 235 ? -14.658 -2.887 32.549 1.00 97.62 235 PHE A C 1
ATOM 1724 O O . PHE A 1 235 ? -14.791 -1.708 32.882 1.00 97.62 235 PHE A O 1
ATOM 1731 N N . THR A 1 236 ? -13.909 -3.734 33.261 1.00 97.44 236 THR A N 1
ATOM 1732 C CA . THR A 1 236 ? -13.163 -3.298 34.449 1.00 97.44 236 THR A CA 1
ATOM 1733 C C . THR A 1 236 ? -11.989 -2.408 34.047 1.00 97.44 236 THR A C 1
ATOM 1735 O O . THR A 1 236 ? -11.725 -1.415 34.726 1.00 97.44 236 THR A O 1
ATOM 1738 N N . ALA A 1 237 ? -11.316 -2.723 32.937 1.00 97.31 237 ALA A N 1
ATOM 1739 C CA . ALA A 1 237 ? -10.284 -1.868 32.360 1.00 97.31 237 ALA A CA 1
ATOM 1740 C C . ALA A 1 237 ? -10.857 -0.520 31.898 1.00 97.31 237 ALA A C 1
ATOM 1742 O O . ALA A 1 237 ? -10.362 0.517 32.339 1.00 97.31 237 ALA A O 1
ATOM 1743 N N . TRP A 1 238 ? -11.969 -0.531 31.156 1.00 97.62 238 TRP A N 1
ATOM 1744 C CA . TRP A 1 238 ? -12.714 0.657 30.740 1.00 97.62 238 TRP A CA 1
ATOM 1745 C C . TRP A 1 238 ? -13.102 1.538 31.931 1.00 97.62 238 TRP A C 1
ATOM 1747 O O . TRP A 1 238 ? -12.863 2.742 31.922 1.00 97.62 238 TRP A O 1
ATOM 1757 N N . LEU A 1 239 ? -13.622 0.957 33.017 1.00 98.19 239 LEU A N 1
ATOM 1758 C CA . LEU A 1 239 ? -13.965 1.723 34.219 1.00 98.19 239 LEU A CA 1
ATOM 1759 C C . LEU A 1 239 ? -12.735 2.403 34.847 1.00 98.19 239 LEU A C 1
ATOM 1761 O O . LEU A 1 239 ? -12.845 3.512 35.377 1.00 98.19 239 LEU A O 1
ATOM 1765 N N . ASN A 1 240 ? -11.567 1.757 34.807 1.00 97.62 240 ASN A N 1
ATOM 1766 C CA . ASN A 1 240 ? -10.328 2.344 35.313 1.00 97.62 240 ASN A CA 1
ATOM 1767 C C . ASN A 1 240 ? -9.876 3.528 34.449 1.00 97.62 240 ASN A C 1
ATOM 1769 O O . ASN A 1 240 ? -9.587 4.588 35.008 1.00 97.62 240 ASN A O 1
ATOM 1773 N N . VAL A 1 241 ? -9.857 3.381 33.119 1.00 97.06 241 VAL A N 1
ATOM 1774 C CA . VAL A 1 241 ? -9.483 4.481 32.210 1.00 97.06 241 VAL A CA 1
ATOM 1775 C C . VAL A 1 241 ? -10.510 5.616 32.237 1.00 97.06 241 VAL A C 1
ATOM 1777 O O . VAL A 1 241 ? -10.121 6.779 32.285 1.00 97.06 241 VAL A O 1
ATOM 1780 N N . PHE A 1 242 ? -11.804 5.309 32.385 1.00 98.12 242 PHE A N 1
ATOM 1781 C CA . PHE A 1 242 ? -12.873 6.298 32.566 1.00 98.12 242 PHE A CA 1
ATOM 1782 C C . PHE A 1 242 ? -12.687 7.142 33.832 1.00 98.12 242 PHE A C 1
ATOM 1784 O O . PHE A 1 242 ? -12.755 8.370 33.791 1.00 98.12 242 PHE A O 1
ATOM 1791 N N . ASN A 1 243 ? -12.402 6.503 34.973 1.00 97.50 243 ASN A N 1
ATOM 1792 C CA . ASN A 1 243 ? -12.157 7.219 36.231 1.00 97.50 243 ASN A CA 1
ATOM 1793 C C . ASN A 1 243 ? -10.892 8.087 36.182 1.00 97.50 243 ASN A C 1
ATOM 1795 O O . ASN A 1 243 ? -10.819 9.101 36.880 1.00 97.50 243 ASN A O 1
ATOM 1799 N N . ASN A 1 244 ? -9.912 7.692 35.369 1.00 97.50 244 ASN A N 1
ATOM 1800 C CA . ASN A 1 244 ? -8.669 8.429 35.168 1.00 97.50 244 ASN A CA 1
ATOM 1801 C C . ASN A 1 244 ? -8.746 9.458 34.033 1.00 97.50 244 ASN A C 1
ATOM 1803 O O . ASN A 1 244 ? -7.796 10.225 33.883 1.00 97.50 244 ASN A O 1
ATOM 1807 N N . GLN A 1 245 ? -9.858 9.513 33.286 1.00 95.19 245 GLN A N 1
ATOM 1808 C CA . GLN A 1 245 ? -10.021 10.367 32.105 1.00 95.19 245 GLN A CA 1
ATOM 1809 C C . GLN A 1 245 ? -8.911 10.130 31.061 1.00 95.19 245 GLN A C 1
ATOM 1811 O O . GLN A 1 245 ? -8.371 11.079 30.493 1.00 95.19 245 GLN A O 1
ATOM 1816 N N . SER A 1 246 ? -8.513 8.868 30.873 1.00 94.56 246 SER A N 1
ATOM 1817 C CA . SER A 1 246 ? -7.485 8.472 29.901 1.00 94.56 246 SER A CA 1
ATOM 1818 C C . SER A 1 246 ? -8.076 8.369 28.485 1.00 94.56 246 SER A C 1
ATOM 1820 O O . SER A 1 246 ? -9.249 8.049 28.374 1.00 94.56 246 SER A O 1
ATOM 1822 N N . PRO A 1 247 ? -7.327 8.611 27.397 1.00 89.50 247 PRO A N 1
ATOM 1823 C CA . PRO A 1 247 ? -7.886 8.616 26.036 1.00 89.50 247 PRO A CA 1
ATOM 1824 C C . PRO A 1 247 ? -8.672 7.352 25.646 1.00 89.50 247 PRO A C 1
ATOM 1826 O O . PRO A 1 247 ? -9.648 7.434 24.915 1.00 89.50 247 PRO A O 1
ATOM 1829 N N . GLU A 1 248 ? -8.306 6.194 26.189 1.00 88.62 248 GLU A N 1
ATOM 1830 C CA . GLU A 1 248 ? -8.885 4.885 25.874 1.00 88.62 248 GLU A CA 1
ATOM 1831 C C . GLU A 1 248 ? -10.332 4.711 26.379 1.00 88.62 248 GLU A C 1
ATOM 1833 O O . GLU A 1 248 ? -11.021 3.764 25.986 1.00 88.62 248 GLU A O 1
ATOM 1838 N N . CYS A 1 249 ? -10.829 5.600 27.257 1.00 95.56 249 CYS A N 1
ATOM 1839 C CA . CYS A 1 249 ? -12.254 5.587 27.598 1.00 95.56 249 CYS A CA 1
ATOM 1840 C C . CYS A 1 249 ? -13.155 6.186 26.520 1.00 95.56 249 CYS A C 1
ATOM 1842 O O . CYS A 1 249 ? -14.361 5.959 26.628 1.00 95.56 249 CYS A O 1
ATOM 1844 N N . ASP A 1 250 ? -12.615 6.903 25.530 1.00 94.50 250 ASP A N 1
ATOM 1845 C CA . ASP A 1 250 ? -13.378 7.421 24.398 1.00 94.50 250 ASP A CA 1
ATOM 1846 C C . ASP A 1 250 ? -13.711 6.269 23.447 1.00 94.50 250 ASP A C 1
ATOM 1848 O O . ASP A 1 250 ? -12.862 5.721 22.750 1.00 94.50 250 ASP A O 1
ATOM 1852 N N . GLN A 1 251 ? -14.969 5.855 23.478 1.00 94.50 251 GLN A N 1
ATOM 1853 C CA . GLN A 1 251 ? -15.462 4.683 22.759 1.00 94.50 251 GLN A CA 1
ATOM 1854 C C . GLN A 1 251 ? -16.332 5.074 21.570 1.00 94.50 251 GLN A C 1
ATOM 1856 O O . GLN A 1 251 ? -16.720 4.207 20.782 1.00 94.50 251 GLN A O 1
ATOM 1861 N N . ASN A 1 252 ? -16.677 6.359 21.458 1.00 92.38 252 ASN A N 1
ATOM 1862 C CA . ASN A 1 252 ? -17.460 6.910 20.359 1.00 92.38 252 ASN A CA 1
ATOM 1863 C C . ASN A 1 252 ? -16.629 7.802 19.413 1.00 92.38 252 ASN A C 1
ATOM 1865 O O . ASN A 1 252 ? -17.171 8.248 18.399 1.00 92.38 252 ASN A O 1
ATOM 1869 N N . GLY A 1 253 ? -15.350 8.031 19.721 1.00 89.06 253 GLY A N 1
ATOM 1870 C CA . GLY A 1 253 ? -14.404 8.807 18.924 1.00 89.06 253 GLY A CA 1
ATOM 1871 C C . GLY A 1 253 ? -14.665 10.314 18.949 1.00 89.06 253 GLY A C 1
ATOM 1872 O O . GLY A 1 253 ? -14.289 11.012 18.004 1.00 89.06 253 GLY A O 1
ATOM 1873 N N . ASP A 1 254 ? -15.361 10.838 19.966 1.00 92.19 254 ASP A N 1
ATOM 1874 C CA . ASP A 1 254 ? -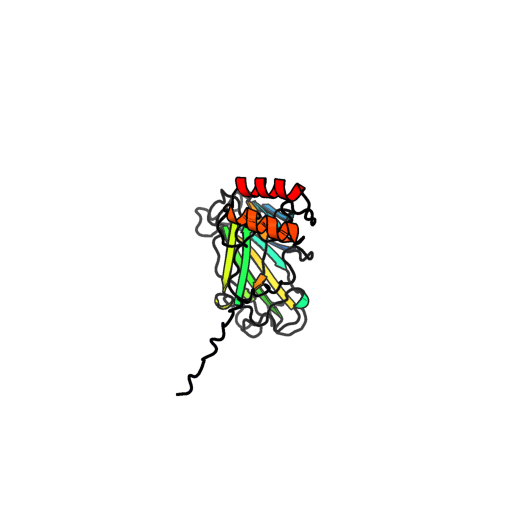15.686 12.269 20.058 1.00 92.19 254 ASP A CA 1
ATOM 1875 C C . ASP A 1 254 ? -14.600 13.120 20.748 1.00 92.19 254 ASP A C 1
ATOM 1877 O O . ASP A 1 254 ? -14.741 14.342 20.879 1.00 92.19 254 ASP A O 1
ATOM 1881 N N . ASN A 1 255 ? -13.473 12.489 21.089 1.00 90.56 255 ASN A N 1
ATOM 1882 C CA . ASN A 1 255 ? -12.324 13.014 21.822 1.00 90.56 255 ASN A CA 1
ATOM 1883 C C . ASN A 1 255 ? -12.641 13.439 23.262 1.00 90.56 255 ASN A C 1
ATOM 1885 O O . ASN A 1 255 ? -11.892 14.225 23.858 1.00 90.56 255 ASN A O 1
ATOM 1889 N N . THR A 1 256 ? -13.747 12.963 23.843 1.00 93.94 256 THR A N 1
ATOM 1890 C CA . THR A 1 256 ? -14.115 13.266 25.226 1.00 93.94 256 THR A CA 1
ATOM 1891 C C . THR A 1 256 ? -14.629 12.045 25.976 1.00 93.94 256 THR A C 1
ATOM 1893 O O . THR A 1 256 ? -15.662 11.488 25.652 1.00 93.94 256 THR A O 1
ATOM 1896 N N . CYS A 1 257 ? -13.988 11.705 27.096 1.00 95.75 257 CYS A N 1
ATOM 1897 C CA . CYS A 1 257 ? -14.510 10.670 27.983 1.00 95.75 257 CYS A CA 1
ATOM 1898 C C . CYS A 1 257 ? -15.681 11.171 28.827 1.00 95.75 257 CYS A C 1
ATOM 1900 O O . CYS A 1 257 ? -15.533 11.868 29.840 1.00 95.75 257 CYS A O 1
ATOM 1902 N N . THR A 1 258 ? -16.880 10.773 28.436 1.00 97.00 258 THR A N 1
ATOM 1903 C CA . THR A 1 258 ? -18.129 11.127 29.094 1.00 97.00 258 THR A CA 1
ATOM 1904 C C . THR A 1 258 ? -19.004 9.887 29.314 1.00 97.00 258 THR A C 1
ATOM 1906 O O . THR A 1 258 ? -18.715 8.789 28.845 1.00 97.00 258 THR A O 1
ATOM 1909 N N . PRO A 1 259 ? -20.112 9.985 30.069 1.00 97.50 259 PRO A N 1
ATOM 1910 C CA . PRO A 1 259 ? -20.999 8.838 30.249 1.00 97.50 259 PRO A CA 1
ATOM 1911 C C . PRO A 1 259 ? -21.604 8.271 28.949 1.00 97.50 259 PRO A C 1
ATOM 1913 O O . PRO A 1 259 ? -22.160 7.172 28.993 1.00 97.50 259 PRO A O 1
ATOM 1916 N N . THR A 1 260 ? -21.542 8.978 27.809 1.00 97.56 260 THR A N 1
ATOM 1917 C CA . THR A 1 260 ? -21.986 8.415 26.521 1.00 97.56 260 THR A CA 1
ATOM 1918 C C . THR A 1 260 ? -21.071 7.300 26.030 1.00 97.56 260 THR A C 1
ATOM 1920 O O . THR A 1 260 ? -21.576 6.354 25.420 1.00 97.56 260 THR A O 1
ATOM 1923 N N . ASP A 1 261 ? -19.790 7.321 26.398 1.00 97.69 261 ASP A N 1
ATOM 1924 C CA . ASP A 1 261 ? -18.824 6.277 26.052 1.00 97.69 261 ASP A CA 1
ATOM 1925 C C . ASP A 1 261 ? -19.170 4.922 26.638 1.00 97.69 261 ASP A C 1
ATOM 1927 O O . ASP A 1 261 ? -18.910 3.899 26.022 1.00 97.69 261 ASP A O 1
ATOM 1931 N N . PHE A 1 262 ? -19.859 4.880 27.778 1.00 97.81 262 PHE A N 1
ATOM 1932 C CA . PHE A 1 262 ? -20.354 3.613 28.311 1.00 97.81 262 PHE A CA 1
ATOM 1933 C C . PHE A 1 262 ? -21.331 2.927 27.344 1.00 97.81 262 PHE A C 1
ATOM 1935 O O . PHE A 1 262 ? -21.323 1.708 27.180 1.00 97.81 262 PHE A O 1
ATOM 1942 N N . THR A 1 263 ? -22.193 3.714 26.693 1.00 96.94 263 THR A N 1
ATOM 1943 C CA . THR A 1 263 ? -23.166 3.175 25.731 1.00 96.94 263 THR A CA 1
ATOM 1944 C C . THR A 1 263 ? -22.468 2.737 24.444 1.00 96.94 263 THR A C 1
ATOM 1946 O O . THR A 1 263 ? -22.847 1.719 23.858 1.00 96.94 263 THR A O 1
ATOM 1949 N N . ALA A 1 264 ? -21.434 3.470 24.026 1.00 95.56 264 ALA A N 1
ATOM 1950 C CA . ALA A 1 264 ? -20.597 3.095 22.895 1.00 95.56 264 ALA A CA 1
ATOM 1951 C C . ALA A 1 264 ? -19.793 1.819 23.189 1.00 95.56 264 ALA A C 1
ATOM 1953 O O . ALA A 1 264 ? -19.882 0.876 22.413 1.00 95.56 264 ALA A O 1
ATOM 1954 N N . TRP A 1 265 ? -19.175 1.706 24.369 1.00 96.38 265 TRP A N 1
ATOM 1955 C CA . TRP A 1 265 ? -18.488 0.494 24.823 1.00 96.38 265 TRP A CA 1
ATOM 1956 C C . TRP A 1 265 ? -19.408 -0.731 24.790 1.00 96.38 265 TRP A C 1
ATOM 1958 O O . TRP A 1 265 ? -19.035 -1.759 24.242 1.00 96.38 265 TRP A O 1
ATOM 1968 N N . ILE A 1 266 ? -20.646 -0.631 25.301 1.00 96.62 266 ILE A N 1
ATOM 1969 C CA . ILE A 1 266 ? -21.626 -1.735 25.214 1.00 96.62 266 ILE A CA 1
ATOM 1970 C C . ILE A 1 266 ? -21.915 -2.104 23.754 1.00 96.62 266 ILE A C 1
ATOM 1972 O O . ILE A 1 266 ? -22.107 -3.279 23.437 1.00 96.62 266 ILE A O 1
ATOM 1976 N N . THR A 1 267 ? -22.014 -1.108 22.877 1.00 94.00 267 THR A N 1
ATOM 1977 C CA . THR A 1 267 ? -22.281 -1.333 21.452 1.00 94.00 267 THR A CA 1
ATOM 1978 C C . THR A 1 267 ? -21.113 -2.073 20.809 1.00 94.00 267 THR A C 1
ATOM 1980 O O . THR A 1 267 ? -21.343 -3.107 20.187 1.00 94.00 267 THR A O 1
ATOM 1983 N N . ASN A 1 268 ? -19.885 -1.614 21.054 1.00 92.38 268 ASN A N 1
ATOM 1984 C CA . ASN A 1 268 ? -18.646 -2.228 20.582 1.00 92.38 268 ASN A CA 1
ATOM 1985 C C . ASN A 1 268 ? -18.502 -3.659 21.138 1.00 92.38 268 ASN A C 1
ATOM 1987 O O . ASN A 1 268 ? -18.341 -4.605 20.378 1.00 92.38 268 ASN A O 1
ATOM 1991 N N . PHE A 1 269 ? -18.719 -3.861 22.443 1.00 94.81 269 PHE A N 1
ATOM 1992 C CA . PHE A 1 269 ? -18.648 -5.175 23.093 1.00 94.81 269 PHE A CA 1
ATOM 1993 C C . PHE A 1 269 ? -19.634 -6.195 22.498 1.00 94.81 269 PHE A C 1
ATOM 1995 O O . PHE A 1 269 ? -19.321 -7.373 22.353 1.00 94.81 269 PHE A O 1
ATOM 2002 N N . ASN A 1 270 ? -20.853 -5.763 22.157 1.00 93.50 270 ASN A N 1
ATOM 2003 C CA . ASN A 1 270 ? -21.854 -6.648 21.552 1.00 93.50 270 ASN A CA 1
ATOM 2004 C C . ASN A 1 270 ? -21.644 -6.860 20.048 1.00 93.50 270 ASN A C 1
ATOM 2006 O O . ASN A 1 270 ? -22.124 -7.864 19.517 1.00 93.50 270 ASN A O 1
ATOM 2010 N N . ALA A 1 271 ? -20.997 -5.911 19.366 1.00 86.81 271 ALA A N 1
ATOM 2011 C CA . ALA A 1 271 ? -20.587 -6.064 17.975 1.00 86.81 271 ALA A CA 1
ATOM 2012 C C . ALA A 1 271 ? -19.447 -7.085 17.843 1.00 86.81 271 ALA A C 1
ATOM 2014 O O . ALA A 1 271 ? -19.404 -7.804 16.847 1.00 86.81 271 ALA A O 1
ATOM 2015 N N . GLY A 1 272 ? -18.617 -7.201 18.882 1.00 85.00 272 GLY A N 1
ATOM 2016 C CA . GLY A 1 272 ? -17.434 -8.045 18.895 1.00 85.00 272 GLY A CA 1
ATOM 2017 C C . GLY A 1 272 ? -16.181 -7.278 18.477 1.00 85.00 272 GLY A C 1
ATOM 2018 O O . GLY A 1 272 ? -16.197 -6.051 18.365 1.00 85.00 272 GLY A O 1
ATOM 2019 N N . CYS A 1 273 ? -15.126 -8.054 18.257 1.00 78.12 273 CYS A N 1
ATOM 2020 C CA . CYS A 1 273 ? -14.055 -7.753 17.323 1.00 78.12 273 CYS A CA 1
ATOM 2021 C C . CYS A 1 273 ? -14.347 -8.643 16.092 1.00 78.12 273 CYS A C 1
ATOM 2023 O O . CYS A 1 273 ? -14.430 -8.111 14.976 1.00 78.12 273 CYS A O 1
#

Sequence (273 aa):
MIRSVSLLALAMCAGAASSQQVLPADFENNTKLDRLFAFGGVTSFQTAHSPRLVYEETSYQLDIAFSSASSLNFSNVGLGVLDTGISGFQLDSNADVFSITVLAPADLPGGLELIVTLRDDDNNDGQVDITSDDDEWISDPIAIADGLAIYNVPISSFTDGNPGAGNDTTDFSSGPAGGMVLTFQTSTSLPEGRIVTPITLFIDHAGVFIGEQTIPGDQCLADVNDDGTLSPTDFTAWLNVFNNQSPECDQNGDNTCTPTDFTAWITNFNAGC

pLDDT: mean 83.62, std 17.83, range [29.91, 98.19]

Foldseek 3Di:
DDDDDDDDDDDDPPDPPPPFPDFLDDCPVVPFFDWDDKDFQWPDKDKDKACDPQFDRTWIKIKTAGHPPTPDLKIKTKTKDFLAFCVNAVADQQFFKWKKKKAWAQPPDWQWWKKKKKKADQVQPSGGDLVAAIWIWIADIHTDDHGIDMDIDTSVRTDTPRPPHHDRDPRRPNYRGMMMMIMTMGHSPDDSSDDRHMIMMIMTDGHTGNDDDDRCPVVLLLQLVPPPDLDPVSVVSLVVCLVVFHQSVQQPPPSGRDPVSVVSSVVSSVVGD

Mean predicted aligned error: 10.29 Å

Nearest PDB structures (foldseek):
  5mqc-assembly1_A  TM=2.514E-01  e=4.022E-03  Black queen cell virus
  6qcc-assembly1_A  TM=2.776E-01  e=6.958E-02  Broad bean stain virus
  5msh-assembly1_B  TM=2.796E-01  e=1.162E-01  Cowpea mosaic virus
  7yrf-assembly1_C  TM=2.114E-01  e=1.037E-01  Coxsackievirus A16
  5j98-assembly1_C  TM=2.255E-01  e=5.737E-01  Slow bee paralysis virus

Radius of gyration: 23.49 Å; Cα contacts (8 Å, |Δi|>4): 588; chains: 1; bounding box: 49×34×91 Å

Solvent-accessible surface area (backbone atoms only — not comparable to full-atom values): 15338 Å² total; per-residue (Å²): 140,83,83,84,80,82,84,80,80,82,80,78,81,75,76,77,77,72,75,77,78,76,55,63,48,43,56,78,77,69,63,65,72,39,84,72,51,70,44,60,19,52,75,46,72,50,74,44,86,32,84,53,68,78,68,56,81,37,14,37,33,38,40,39,33,33,36,84,81,46,95,48,52,34,30,35,37,30,33,24,46,67,50,38,41,31,85,65,51,51,54,53,92,71,43,47,17,34,31,33,33,39,37,33,43,81,76,52,71,76,48,34,24,39,31,48,34,42,33,25,10,68,79,56,81,51,52,62,46,66,90,54,46,9,40,34,35,31,42,68,79,38,76,56,65,53,28,77,48,67,52,69,42,50,51,88,64,41,42,73,71,41,84,85,17,40,80,81,67,97,51,73,67,75,30,52,10,26,31,41,37,46,32,46,30,31,32,74,83,40,88,76,5,61,66,51,65,66,46,57,36,35,37,21,56,61,50,57,32,72,55,80,76,70,72,70,64,72,73,35,71,34,34,51,66,72,80,88,64,82,50,79,66,14,57,57,36,34,52,52,29,48,77,66,64,36,79,76,25,36,48,72,75,80,85,57,71,49,83,66,20,59,58,30,31,54,50,37,55,73,71,50,117

Secondary structure (DSSP, 8-state):
-----------------------S-SGGGS---EEEEEEESEEEEEEEEE---SSSS-EEEEEEEEPTT-SSS-EEEEEEEEEEEGGGS---TT--EEEEEEEE-TTPPS-EEEEEEEEE-SS-SSS--TTTT--EEEPPPEEPPSEEEEEEEEGGG-EESSBTBS-SS--TTSSSEEEEEEEEEE-TTSGGG---S-EEEEEEEEEEESS---------TT-TT-SS--SHHHHHHHHHHHHHT-GGG-SSSSS---HHHHHHHHHHHHH--